Protein AF-A0A2N9H4Q6-F1 (afdb_monomer)

InterPro domains:
  IPR036426 Bulb-type lectin domain superfamily [G3DSA:2.90.10.10] (27-104)
  IPR036426 Bulb-type lectin domain superfamily [SSF51110] (1-88)
  IPR051343 G-type lectin S-receptor-like kinases and EP1-like glycoproteins [PTHR47976] (1-88)

Sequence (188 aa):
MRDSGNFVLYDYHNDSYVIWNSFDFPTDTISSGQNLSIMDRLVSSVSTSDKSSGRFYLDMQTDGNFVAYPVNSSGVSDDSYWSSGTPNSGDSVQLILSHIGIGNKADCNCYPGFEFINANNKFLGCYKNLSDDACRRSKDPSILYSIVPLENMWWTDYPYLVVPMEKEDCGKSCLKDCDERRYHDTRP

Organism: Fagus sylvatica (NCBI:txid28930)

Structure (mmCIF, N/CA/C/O backbone):
data_AF-A0A2N9H4Q6-F1
#
_entry.id   AF-A0A2N9H4Q6-F1
#
loop_
_atom_site.group_PDB
_atom_site.id
_atom_site.type_symbol
_atom_site.label_atom_id
_atom_site.label_alt_id
_atom_site.label_comp_id
_atom_site.label_asym_id
_atom_site.label_entity_id
_atom_site.label_seq_id
_atom_site.pdbx_PDB_ins_code
_atom_site.Cartn_x
_atom_site.Cartn_y
_atom_site.Cartn_z
_atom_site.occupancy
_atom_site.B_iso_or_equiv
_atom_site.auth_seq_id
_atom_site.auth_comp_id
_atom_site.auth_asym_id
_atom_site.auth_atom_i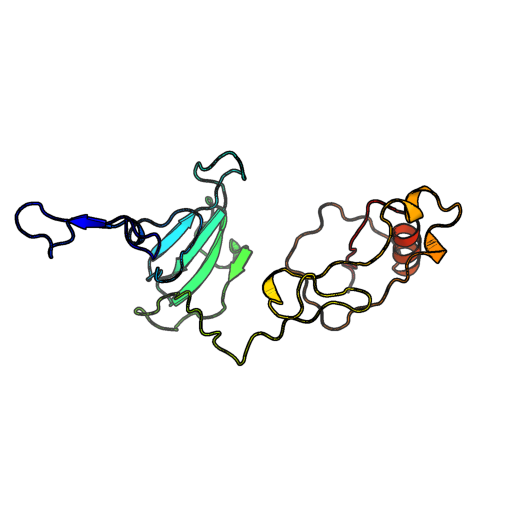d
_atom_site.pdbx_PDB_model_num
ATOM 1 N N . MET A 1 1 ? -5.322 -4.594 23.311 1.00 80.94 1 MET A N 1
ATOM 2 C CA . MET A 1 1 ? -4.976 -4.799 21.886 1.00 80.94 1 MET A CA 1
ATOM 3 C C . MET A 1 1 ? -5.445 -6.190 21.499 1.00 80.94 1 MET A C 1
ATOM 5 O O . MET A 1 1 ? -5.266 -7.087 22.313 1.00 80.94 1 MET A O 1
ATOM 9 N N . ARG A 1 2 ? -6.113 -6.353 20.352 1.00 80.88 2 ARG A N 1
ATOM 10 C CA . ARG A 1 2 ? -6.552 -7.666 19.848 1.00 80.88 2 ARG A CA 1
ATOM 11 C C . ARG A 1 2 ? -5.405 -8.356 19.102 1.00 80.88 2 ARG A C 1
ATOM 13 O O . ARG A 1 2 ? -4.539 -7.672 18.562 1.00 80.88 2 ARG A O 1
ATOM 20 N N . ASP A 1 3 ? -5.460 -9.681 18.994 1.00 80.31 3 ASP A N 1
ATOM 21 C CA . ASP A 1 3 ? -4.455 -10.486 18.276 1.00 80.31 3 ASP A CA 1
ATOM 22 C C . ASP A 1 3 ? -4.361 -10.145 16.778 1.00 80.31 3 ASP A C 1
ATOM 24 O O . ASP A 1 3 ? -3.334 -10.377 16.150 1.00 80.31 3 ASP A O 1
ATOM 28 N N . SER A 1 4 ? -5.402 -9.529 16.207 1.00 77.38 4 SER A N 1
ATOM 29 C CA . SER A 1 4 ? -5.388 -9.006 14.834 1.00 77.38 4 SER A CA 1
ATOM 30 C C . SER A 1 4 ? -4.520 -7.755 14.650 1.00 77.38 4 SER A C 1
ATOM 32 O O . SER A 1 4 ? -4.400 -7.255 13.539 1.00 77.38 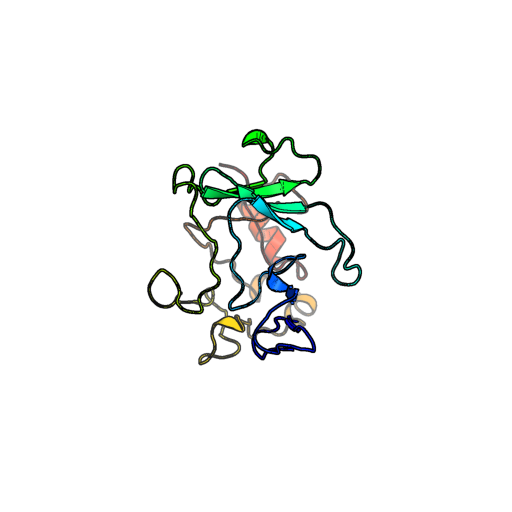4 SER A O 1
ATOM 34 N N . GLY A 1 5 ? -3.968 -7.194 15.728 1.00 82.25 5 GLY A N 1
ATOM 35 C CA . GLY A 1 5 ? -3.280 -5.904 15.711 1.00 82.25 5 GLY A CA 1
ATOM 36 C C . GLY A 1 5 ? -4.210 -4.700 15.885 1.00 82.25 5 GLY A C 1
ATOM 37 O O . GLY A 1 5 ? -3.724 -3.583 16.039 1.00 82.25 5 GLY A O 1
ATOM 38 N N . ASN A 1 6 ? -5.533 -4.905 15.936 1.00 85.81 6 ASN A N 1
ATOM 39 C CA . ASN A 1 6 ? -6.486 -3.821 16.179 1.00 85.81 6 ASN A CA 1
ATOM 40 C C . ASN A 1 6 ? -6.405 -3.339 17.641 1.00 85.81 6 ASN A C 1
ATOM 42 O O . ASN A 1 6 ? -6.622 -4.109 18.591 1.00 85.81 6 ASN A O 1
ATOM 46 N N . PHE A 1 7 ? -6.108 -2.055 17.833 1.00 89.94 7 PHE A N 1
ATOM 47 C CA . PHE A 1 7 ? -6.217 -1.389 19.123 1.00 89.94 7 PHE A CA 1
ATOM 48 C C . PHE A 1 7 ? -7.636 -0.844 19.285 1.00 89.94 7 PHE A C 1
ATOM 50 O O . PHE A 1 7 ? -8.053 0.042 18.550 1.00 89.94 7 PHE A O 1
ATOM 57 N N . VAL A 1 8 ? -8.379 -1.389 20.250 1.00 92.31 8 VAL A N 1
ATOM 58 C CA . VAL A 1 8 ? -9.795 -1.075 20.477 1.00 92.31 8 VAL A CA 1
ATOM 59 C C . VAL A 1 8 ? -9.957 -0.468 21.863 1.00 92.31 8 VAL A C 1
ATOM 61 O O . VAL A 1 8 ? -9.453 -1.028 22.839 1.00 92.31 8 VAL A O 1
ATOM 64 N N . LEU A 1 9 ? -10.672 0.652 21.936 1.00 92.12 9 LEU A N 1
ATOM 65 C CA . LEU A 1 9 ? -11.113 1.284 23.172 1.00 92.12 9 LEU A CA 1
ATOM 66 C C . LEU A 1 9 ? -12.591 0.964 23.387 1.00 92.12 9 LEU A C 1
ATOM 68 O O . LEU A 1 9 ? -13.419 1.221 22.511 1.00 92.12 9 LEU A O 1
ATOM 72 N N . TYR A 1 10 ? -12.908 0.415 24.554 1.00 92.12 10 TYR A N 1
ATOM 73 C CA . TYR A 1 10 ? -14.276 0.103 24.958 1.00 92.12 10 TYR A CA 1
ATOM 74 C C . TYR A 1 10 ? -14.776 1.096 25.997 1.00 92.12 10 TYR A C 1
ATOM 76 O O . TYR A 1 10 ? -13.984 1.727 26.702 1.00 92.12 10 TYR A O 1
ATOM 84 N N . ASP A 1 11 ? -16.093 1.217 26.082 1.00 91.75 11 ASP A N 1
ATOM 85 C CA . ASP A 1 11 ? -16.737 1.965 27.150 1.00 91.75 11 ASP A CA 1
ATOM 86 C C . ASP A 1 11 ? -16.588 1.259 28.495 1.00 91.75 11 ASP A C 1
ATOM 88 O O . ASP A 1 11 ? -16.785 0.054 28.609 1.00 91.75 11 ASP A O 1
ATOM 92 N N . TYR A 1 12 ? -16.258 2.035 29.526 1.00 91.75 12 TYR A N 1
ATOM 93 C CA . TYR A 1 12 ? -16.009 1.518 30.871 1.00 91.75 12 TYR A CA 1
ATOM 94 C C . TYR A 1 12 ? -17.261 0.922 31.537 1.00 91.75 12 TYR A C 1
ATOM 96 O O . TYR A 1 12 ? -17.152 0.051 32.398 1.00 91.75 12 TYR A O 1
ATOM 104 N N . HIS A 1 13 ? -18.455 1.399 31.181 1.00 94.19 13 HIS A N 1
ATOM 105 C CA . HIS A 1 13 ? -19.719 0.892 31.713 1.00 94.19 13 HIS A CA 1
ATOM 106 C C . HIS A 1 13 ? -20.279 -0.266 30.884 1.00 94.19 13 HIS A C 1
ATOM 108 O O . HIS A 1 13 ? -21.150 -0.994 31.366 1.00 94.19 13 HIS A O 1
ATOM 114 N N . ASN A 1 14 ? -19.797 -0.442 29.653 1.00 91.50 14 ASN A N 1
ATOM 115 C CA . ASN A 1 14 ? -20.197 -1.520 28.770 1.00 91.50 14 ASN A CA 1
ATOM 116 C C . ASN A 1 14 ? -19.040 -1.969 27.863 1.00 91.50 14 ASN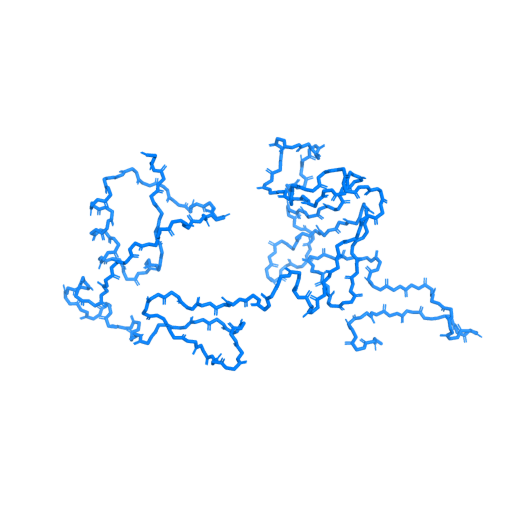 A C 1
ATOM 118 O O . ASN A 1 14 ? -18.889 -1.476 26.746 1.00 91.50 14 ASN A O 1
ATOM 122 N N . ASP A 1 15 ? -18.323 -3.008 28.292 1.00 84.00 15 ASP A N 1
ATOM 123 C CA . ASP A 1 15 ? -17.188 -3.600 27.566 1.00 84.00 15 ASP A CA 1
ATOM 124 C C . ASP A 1 15 ? -17.546 -4.172 26.175 1.00 84.00 15 ASP A C 1
ATOM 126 O O . ASP A 1 15 ? -16.662 -4.549 25.408 1.00 84.00 15 ASP A O 1
ATOM 130 N N . SER A 1 16 ? -18.836 -4.261 25.822 1.00 87.75 16 SER A N 1
ATOM 131 C CA . SER A 1 16 ? -19.272 -4.620 24.463 1.00 87.75 16 SER A CA 1
ATOM 132 C C . SER A 1 16 ? -19.354 -3.422 23.511 1.00 87.75 16 SER A C 1
ATOM 134 O O . SER A 1 16 ? -19.368 -3.608 22.294 1.00 87.75 16 SER A O 1
ATOM 136 N N . TYR A 1 17 ? -19.392 -2.196 24.036 1.00 91.88 17 TYR A N 1
ATOM 137 C CA . TYR A 1 17 ? -19.505 -0.983 23.241 1.00 91.88 17 TYR A CA 1
ATOM 138 C C . TYR A 1 17 ? -18.116 -0.461 22.875 1.00 91.88 17 TYR A C 1
ATOM 140 O O . TYR A 1 17 ? -17.330 -0.063 23.735 1.00 91.88 17 TYR A O 1
ATOM 148 N N . VAL A 1 18 ? -17.813 -0.466 21.578 1.00 90.50 18 VAL A N 1
ATOM 149 C CA . VAL A 1 18 ? -16.560 0.064 21.032 1.00 90.50 18 VAL A CA 1
ATOM 150 C C . VAL A 1 18 ? -16.694 1.573 20.851 1.00 90.50 18 VAL A C 1
ATOM 152 O O . VAL A 1 18 ? -17.526 2.031 20.076 1.00 90.50 18 VAL A O 1
ATOM 155 N N . ILE A 1 19 ? -15.852 2.340 21.543 1.00 94.44 19 ILE A N 1
ATOM 156 C CA . ILE A 1 19 ? -15.777 3.803 21.405 1.00 94.44 19 ILE A CA 1
ATOM 157 C C . ILE A 1 19 ? -14.927 4.180 20.194 1.00 94.44 19 ILE A C 1
ATOM 159 O O . ILE A 1 19 ? -15.235 5.126 19.474 1.00 94.44 19 ILE A O 1
ATOM 163 N N . TRP A 1 20 ? -13.820 3.467 20.004 1.00 93.94 20 TRP A N 1
ATOM 164 C CA . TRP A 1 20 ? -12.840 3.763 18.970 1.00 93.94 20 TRP A CA 1
ATOM 165 C C . TRP A 1 20 ? -12.042 2.507 18.647 1.00 93.94 20 TRP A C 1
ATOM 167 O O . TRP A 1 20 ? -11.770 1.694 19.537 1.00 93.94 20 TRP A O 1
ATOM 177 N N . ASN A 1 21 ? -11.625 2.353 17.394 1.00 92.12 21 ASN A N 1
ATOM 178 C CA . ASN A 1 21 ? -10.685 1.310 17.023 1.0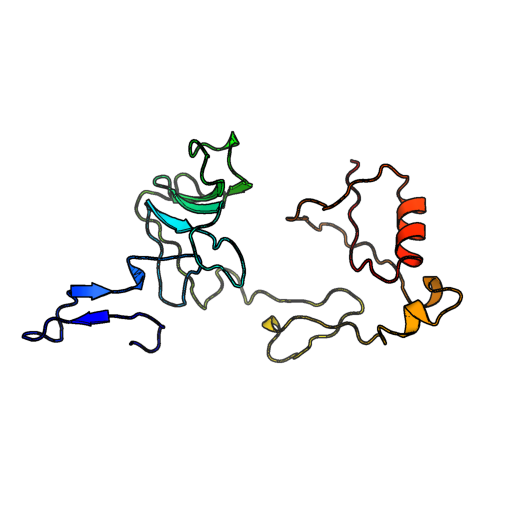0 92.12 21 ASN A CA 1
ATOM 179 C C . ASN A 1 21 ? -9.706 1.779 15.940 1.00 92.12 21 ASN A C 1
ATOM 181 O O . ASN A 1 21 ? -10.031 2.646 15.134 1.00 92.12 21 ASN A O 1
ATOM 185 N N . SER A 1 22 ? -8.499 1.214 15.933 1.00 90.25 22 SER A N 1
ATOM 186 C CA . SER A 1 22 ? -7.420 1.679 15.057 1.00 90.25 22 SER A CA 1
ATOM 187 C C . SER A 1 22 ? -7.611 1.300 13.595 1.00 90.25 22 SER A C 1
ATOM 189 O O . SER A 1 22 ? -6.989 1.909 12.733 1.00 90.25 22 SER A O 1
ATOM 191 N N . PHE A 1 23 ? -8.431 0.290 13.297 1.00 90.44 23 PHE A N 1
ATOM 192 C CA . PHE A 1 23 ? -8.663 -0.132 11.915 1.00 90.44 23 PHE A CA 1
ATOM 193 C C . PHE A 1 23 ? -9.496 0.877 11.117 1.00 90.44 23 PHE A C 1
ATOM 195 O O . PHE A 1 23 ? -9.309 0.941 9.905 1.00 90.44 23 PHE A O 1
ATOM 202 N N . ASP A 1 24 ? -10.298 1.709 11.788 1.00 90.12 24 ASP A N 1
ATOM 203 C CA . ASP A 1 24 ? -11.042 2.818 11.169 1.00 90.12 24 ASP A CA 1
ATOM 204 C C . ASP A 1 24 ? -10.128 3.991 10.752 1.00 90.12 24 ASP A C 1
ATOM 206 O O . ASP A 1 24 ? -10.570 4.922 10.086 1.00 90.12 24 ASP A O 1
ATOM 210 N N . PHE A 1 25 ? -8.852 3.979 11.160 1.00 90.38 25 PHE A N 1
ATOM 211 C CA . PHE A 1 25 ? -7.882 5.046 10.889 1.00 90.38 25 PHE A CA 1
ATOM 212 C C . PHE A 1 25 ? -6.573 4.462 10.339 1.00 90.38 25 PHE A C 1
ATOM 214 O O . PHE A 1 25 ? -5.545 4.482 11.027 1.00 90.38 25 PHE A O 1
ATOM 221 N N . PRO A 1 26 ? -6.592 3.899 9.118 1.00 89.75 26 PRO A N 1
ATOM 222 C CA . PRO A 1 26 ? -5.402 3.316 8.520 1.00 89.75 26 PRO A CA 1
ATOM 223 C C . PRO A 1 26 ? -4.304 4.360 8.257 1.00 89.75 26 PRO A C 1
ATOM 225 O O . PRO A 1 26 ? -4.570 5.544 8.052 1.00 89.75 26 PRO A O 1
ATOM 228 N N . THR A 1 27 ? -3.051 3.899 8.233 1.00 90.75 27 THR A N 1
ATOM 229 C CA . THR A 1 27 ? -1.872 4.722 7.921 1.00 90.75 27 THR A CA 1
ATOM 230 C C . THR A 1 27 ? -1.263 4.312 6.579 1.00 90.75 27 THR A C 1
ATOM 232 O O . THR A 1 27 ? -1.875 4.547 5.545 1.00 90.75 27 THR A O 1
ATOM 235 N N . ASP A 1 28 ? -0.083 3.692 6.567 1.00 88.31 28 ASP A N 1
ATOM 236 C CA . ASP A 1 28 ? 0.642 3.273 5.362 1.00 88.31 28 ASP A CA 1
ATOM 237 C C . ASP A 1 28 ? 0.502 1.771 5.065 1.00 88.31 28 ASP A C 1
ATOM 239 O O . ASP A 1 28 ? 0.992 1.293 4.044 1.00 88.31 28 ASP A O 1
ATOM 243 N N . THR A 1 29 ? -0.163 1.022 5.950 1.00 86.38 29 THR A N 1
ATOM 244 C CA . THR A 1 29 ? -0.214 -0.443 5.923 1.00 86.38 29 THR A CA 1
ATOM 245 C C . THR A 1 29 ? -1.627 -0.944 6.219 1.00 86.38 29 THR A C 1
ATOM 247 O O . THR A 1 29 ? -2.234 -0.521 7.202 1.00 86.38 29 THR A O 1
ATOM 250 N N . ILE A 1 30 ? -2.126 -1.893 5.418 1.00 86.00 30 ILE A N 1
ATOM 251 C CA . ILE A 1 30 ? -3.338 -2.666 5.741 1.00 86.00 30 ILE A CA 1
ATOM 252 C C . ILE A 1 30 ? -2.926 -3.912 6.523 1.00 86.00 30 ILE A C 1
ATOM 254 O O . ILE A 1 30 ? -2.012 -4.633 6.119 1.00 86.00 30 ILE A O 1
ATOM 258 N N . SER A 1 31 ? -3.617 -4.185 7.625 1.00 84.88 31 SER A N 1
ATOM 259 C CA . SER A 1 31 ? -3.396 -5.386 8.439 1.00 84.88 31 SER A CA 1
ATOM 260 C C . SER A 1 31 ? -4.376 -6.518 8.108 1.00 84.88 31 SER A C 1
ATOM 262 O O . SER A 1 31 ? -5.462 -6.298 7.576 1.00 84.88 31 SER A O 1
ATOM 264 N N . SER A 1 32 ? -4.017 -7.757 8.454 1.00 80.19 32 SER A N 1
ATOM 265 C CA . SER A 1 32 ? -4.928 -8.907 8.342 1.00 80.19 32 SER A CA 1
ATOM 266 C C . SER A 1 32 ? -6.183 -8.687 9.202 1.00 80.19 32 SER A C 1
ATOM 268 O O . SER A 1 32 ? -6.088 -8.362 10.387 1.00 80.19 32 SER A O 1
ATOM 270 N N . GLY A 1 33 ? -7.367 -8.826 8.597 1.00 79.88 33 GLY A N 1
ATOM 271 C CA . GLY A 1 33 ? -8.658 -8.526 9.232 1.00 79.88 33 GLY A CA 1
ATOM 272 C C . GLY A 1 33 ? -9.056 -7.044 9.251 1.00 79.88 33 GLY A C 1
ATOM 273 O O . GLY A 1 33 ? -10.107 -6.723 9.804 1.00 79.88 33 GLY A O 1
ATOM 274 N N . GLN A 1 34 ? -8.248 -6.153 8.671 1.00 86.31 34 GLN A N 1
ATOM 275 C CA . GLN A 1 34 ? -8.658 -4.791 8.341 1.00 86.31 34 GLN A CA 1
ATOM 276 C C . GLN A 1 34 ? -9.266 -4.776 6.937 1.00 86.31 34 GLN A C 1
ATOM 278 O O . GLN A 1 34 ? -8.701 -5.350 6.002 1.00 86.31 34 GLN 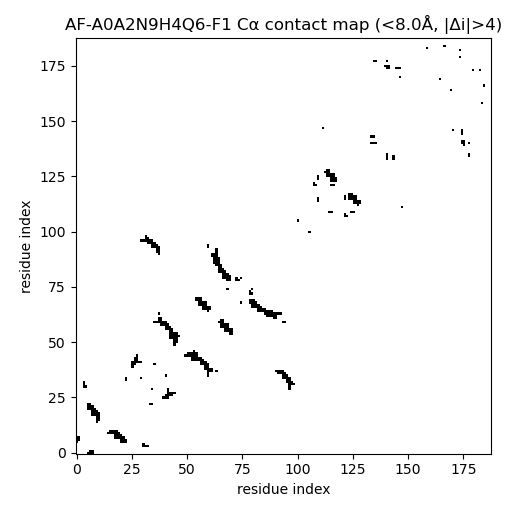A O 1
ATOM 283 N N . ASN A 1 35 ? -10.398 -4.092 6.800 1.00 88.25 35 ASN A N 1
ATOM 284 C CA . ASN A 1 35 ? -11.046 -3.858 5.518 1.00 88.25 35 ASN A CA 1
ATOM 285 C C . ASN A 1 35 ? -10.931 -2.373 5.194 1.00 88.25 35 ASN A C 1
ATOM 287 O O . ASN A 1 35 ? -11.184 -1.555 6.075 1.00 88.25 35 ASN A O 1
ATOM 291 N N . LEU A 1 36 ? -10.591 -2.041 3.950 1.00 89.12 36 LEU A N 1
ATOM 292 C CA . LEU A 1 36 ? -10.745 -0.678 3.450 1.00 89.12 36 LEU A CA 1
ATOM 293 C C . LEU A 1 36 ? -12.049 -0.595 2.672 1.00 89.12 36 LEU A C 1
ATOM 295 O O . LEU A 1 36 ? -12.235 -1.308 1.685 1.00 89.12 36 LEU A O 1
ATOM 299 N N . SER A 1 37 ? -12.957 0.242 3.141 1.00 89.19 37 SER A N 1
ATOM 300 C CA . SER A 1 37 ? -14.192 0.584 2.450 1.00 89.19 37 SER A CA 1
ATOM 301 C C . SER A 1 37 ? -13.960 1.747 1.494 1.00 89.19 37 SER A C 1
ATOM 303 O O . SER A 1 37 ? -12.891 2.349 1.465 1.00 89.19 37 SER A O 1
ATOM 305 N N . ILE A 1 38 ? -14.973 2.068 0.694 1.00 88.56 38 ILE A N 1
ATOM 306 C CA . ILE A 1 38 ? -14.957 3.283 -0.122 1.00 88.56 38 ILE A CA 1
ATOM 307 C C . ILE A 1 38 ? -14.582 4.512 0.722 1.00 88.56 38 ILE A C 1
ATOM 309 O O . ILE A 1 38 ? -14.989 4.632 1.875 1.00 88.56 38 ILE A O 1
ATOM 313 N N . MET A 1 39 ? -13.827 5.430 0.121 1.00 87.44 39 MET A N 1
ATOM 314 C CA . MET A 1 39 ? -13.253 6.637 0.728 1.00 87.44 39 MET A CA 1
ATOM 315 C C . MET A 1 39 ? -12.139 6.399 1.758 1.00 87.44 39 MET A C 1
ATOM 317 O O . MET A 1 39 ? -11.525 7.373 2.203 1.00 87.44 39 MET A O 1
ATOM 321 N N . ASP A 1 40 ? -11.840 5.148 2.121 1.00 90.69 40 ASP A N 1
ATOM 322 C CA . ASP A 1 40 ? -10.669 4.864 2.942 1.00 90.69 40 ASP A CA 1
ATOM 323 C C . ASP A 1 40 ? -9.392 5.056 2.127 1.00 90.69 40 ASP A C 1
ATOM 325 O O . ASP A 1 40 ? -9.280 4.654 0.963 1.00 90.69 40 ASP A O 1
ATOM 329 N N . ARG A 1 41 ? -8.393 5.639 2.792 1.00 92.00 41 ARG A N 1
ATOM 330 C CA . ARG A 1 41 ? -7.122 5.996 2.177 1.00 92.00 41 ARG A CA 1
ATOM 331 C C . ARG A 1 41 ? -5.948 5.545 3.022 1.00 92.00 41 ARG A C 1
ATOM 333 O O . ARG A 1 41 ? -5.887 5.840 4.213 1.00 92.00 41 ARG A O 1
ATOM 340 N N . LEU A 1 42 ? -4.969 4.925 2.373 1.00 93.88 42 LEU A N 1
ATOM 341 C CA . LEU A 1 42 ? -3.642 4.720 2.944 1.00 93.88 42 LEU A CA 1
ATOM 342 C C . LEU A 1 42 ? -2.722 5.833 2.484 1.00 93.88 42 LEU A C 1
ATOM 344 O O . LEU A 1 42 ? -2.679 6.139 1.297 1.00 93.88 42 LEU A O 1
ATOM 348 N N . VAL A 1 43 ? -1.937 6.395 3.389 1.00 94.62 43 VAL A N 1
ATOM 349 C CA . VAL A 1 43 ? -0.935 7.411 3.064 1.00 94.62 43 VAL A CA 1
ATOM 350 C C . VAL A 1 43 ? 0.433 6.823 3.344 1.00 94.62 43 VAL A C 1
ATOM 352 O O . VAL A 1 43 ? 0.682 6.350 4.447 1.00 94.62 43 VAL A O 1
ATOM 355 N N . SER A 1 44 ? 1.319 6.847 2.347 1.00 94.12 44 SER A N 1
ATOM 356 C CA . SER A 1 44 ? 2.677 6.321 2.480 1.00 94.12 44 SER A CA 1
ATOM 357 C C . SER A 1 44 ? 3.413 7.010 3.629 1.00 94.12 44 SER A C 1
ATOM 359 O O . SER A 1 44 ? 3.134 8.165 3.933 1.00 94.12 44 SER A O 1
ATOM 361 N N . SER A 1 45 ? 4.418 6.365 4.215 1.00 94.44 45 SER A N 1
ATOM 362 C CA . SER A 1 45 ? 5.384 7.064 5.069 1.00 94.44 45 SER A CA 1
ATOM 363 C C . SER A 1 45 ? 6.385 7.875 4.228 1.00 94.44 45 SER A C 1
ATOM 365 O O . SER A 1 45 ? 6.545 7.631 3.026 1.00 94.44 45 SER A O 1
ATOM 367 N N . VAL A 1 46 ? 7.051 8.869 4.829 1.00 92.31 46 VAL A N 1
ATOM 368 C CA . VAL A 1 46 ? 8.159 9.602 4.182 1.00 92.31 46 VAL A CA 1
ATOM 369 C C . VAL A 1 46 ? 9.348 8.672 3.935 1.00 92.31 46 VAL A C 1
ATOM 371 O O . VAL A 1 46 ? 9.984 8.747 2.882 1.00 92.31 46 VAL A O 1
ATOM 374 N N . SER A 1 47 ? 9.659 7.796 4.895 1.00 89.69 47 SER A N 1
ATOM 375 C CA . SER A 1 47 ? 10.714 6.787 4.770 1.00 89.69 47 SER A CA 1
ATOM 376 C C . SER A 1 47 ? 10.525 5.623 5.754 1.00 89.69 47 SER A C 1
ATOM 378 O O . SER A 1 47 ? 9.554 5.551 6.507 1.00 89.69 47 SER A O 1
ATOM 380 N N . THR A 1 48 ? 11.471 4.682 5.776 1.00 88.19 48 THR A N 1
ATOM 381 C CA . THR A 1 48 ? 11.452 3.567 6.736 1.00 88.19 48 THR A CA 1
ATOM 382 C C . THR A 1 48 ? 11.639 4.025 8.183 1.00 88.19 48 THR A C 1
ATOM 384 O O . THR A 1 48 ? 11.072 3.404 9.081 1.00 88.19 48 THR A O 1
ATOM 387 N N . SER A 1 49 ? 12.390 5.107 8.412 1.00 91.81 49 SER A N 1
ATOM 388 C CA . SER A 1 49 ? 12.619 5.703 9.734 1.00 91.81 49 SER A CA 1
ATOM 389 C C . SER A 1 49 ? 11.635 6.825 10.068 1.00 91.81 49 SER A C 1
ATOM 391 O O . SER A 1 49 ? 11.324 7.027 11.240 1.00 91.81 49 SER A O 1
ATOM 393 N N . ASP A 1 50 ? 11.134 7.539 9.060 1.00 92.62 50 ASP A N 1
ATOM 394 C CA . ASP A 1 50 ? 10.181 8.636 9.222 1.00 92.62 50 ASP A CA 1
ATOM 395 C C . ASP A 1 50 ? 8.764 8.194 8.840 1.00 92.62 50 ASP A C 1
ATOM 397 O O . ASP A 1 50 ? 8.417 8.091 7.661 1.00 92.62 50 ASP A O 1
ATOM 401 N N . LYS A 1 51 ? 7.950 7.942 9.870 1.00 91.00 51 LYS A N 1
ATOM 402 C CA . LYS A 1 51 ? 6.558 7.486 9.760 1.00 91.00 51 LYS A CA 1
ATOM 403 C C . LYS A 1 51 ? 5.536 8.615 9.637 1.00 91.00 51 LYS A C 1
ATOM 405 O O . LYS A 1 51 ? 4.341 8.357 9.745 1.00 91.00 51 LYS A O 1
ATOM 410 N N . SER A 1 52 ? 5.981 9.849 9.408 1.00 93.62 52 SER A N 1
ATOM 411 C CA . SER A 1 52 ? 5.083 10.933 9.016 1.00 93.62 52 SER A CA 1
ATOM 412 C C . SER A 1 52 ? 4.502 10.710 7.614 1.00 93.62 52 SER A C 1
ATOM 414 O O . SER A 1 52 ? 5.011 9.901 6.831 1.00 93.62 52 SER A O 1
ATOM 416 N N . SER A 1 53 ? 3.416 11.422 7.306 1.00 94.69 53 SER A N 1
ATOM 417 C CA . SER A 1 53 ? 2.717 11.330 6.023 1.00 94.69 53 SER A CA 1
ATOM 418 C C . SER A 1 53 ? 3.624 11.715 4.853 1.00 94.69 53 SER A C 1
ATOM 420 O O . SER A 1 53 ? 4.127 12.834 4.766 1.00 94.69 53 SER A O 1
ATOM 422 N N . GLY A 1 54 ? 3.809 10.766 3.944 1.00 94.19 54 GLY A N 1
ATOM 423 C CA . GLY A 1 54 ? 4.612 10.865 2.738 1.00 94.19 54 GLY A CA 1
ATOM 424 C C . GLY A 1 54 ? 3.856 11.466 1.556 1.00 94.19 54 GLY A C 1
ATOM 425 O O . GLY A 1 54 ? 2.882 12.200 1.704 1.00 94.19 54 GLY A O 1
ATOM 426 N N . ARG A 1 55 ? 4.358 11.186 0.349 1.00 94.62 55 ARG A N 1
ATOM 427 C CA . ARG A 1 55 ? 3.928 11.858 -0.891 1.00 94.62 55 ARG A CA 1
ATOM 428 C C . ARG A 1 55 ? 3.008 11.023 -1.773 1.00 94.62 55 ARG A C 1
ATOM 430 O O . ARG A 1 55 ? 2.611 11.511 -2.829 1.00 94.62 55 ARG A O 1
ATOM 437 N N . PHE A 1 56 ? 2.663 9.813 -1.351 1.00 94.69 56 PHE A N 1
ATOM 438 C CA . PHE A 1 56 ? 1.825 8.901 -2.117 1.00 94.69 56 PHE A CA 1
ATOM 439 C C . PHE A 1 56 ? 0.673 8.399 -1.264 1.00 94.69 56 PHE A C 1
ATOM 441 O O . PHE A 1 56 ? 0.802 8.280 -0.044 1.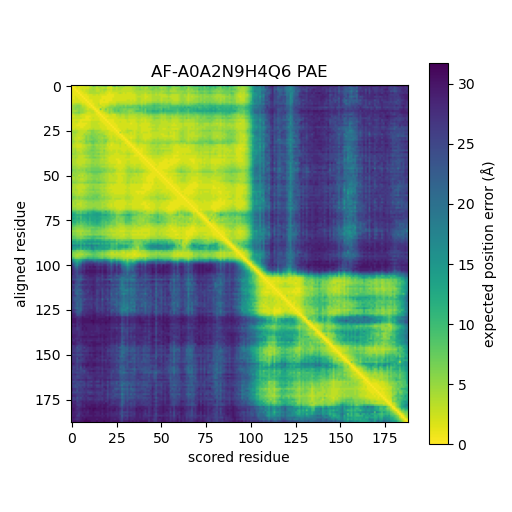00 94.69 56 PHE A O 1
ATOM 448 N N . TYR A 1 57 ? -0.446 8.096 -1.904 1.00 94.62 57 TYR A N 1
ATOM 449 C CA . TYR A 1 57 ? -1.579 7.482 -1.239 1.00 94.62 57 TYR A CA 1
ATOM 450 C C . TYR A 1 57 ? -2.259 6.442 -2.126 1.00 94.62 57 TYR A C 1
ATOM 452 O O . TYR A 1 57 ? -2.198 6.521 -3.353 1.00 94.62 57 TYR A O 1
ATOM 460 N N . LEU A 1 58 ? -2.891 5.469 -1.478 1.00 94.25 58 LEU A N 1
ATOM 461 C CA . LEU A 1 58 ? -3.795 4.503 -2.089 1.00 94.25 58 LEU A CA 1
ATOM 462 C C . LEU A 1 58 ? -5.212 4.827 -1.645 1.00 94.2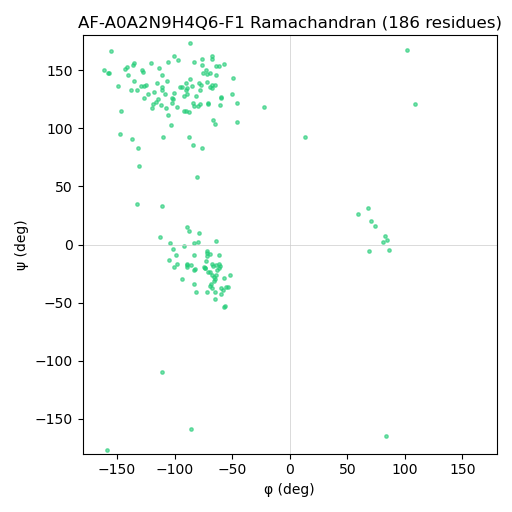5 58 LEU A C 1
ATOM 464 O O . LEU A 1 58 ? -5.447 4.975 -0.449 1.00 94.25 58 LEU A O 1
ATOM 468 N N . ASP A 1 59 ? -6.126 4.928 -2.596 1.00 92.06 59 ASP A N 1
ATOM 469 C CA . ASP A 1 59 ? -7.499 5.362 -2.374 1.00 92.06 59 ASP A CA 1
ATOM 470 C C . ASP A 1 59 ? -8.477 4.302 -2.866 1.00 92.06 59 ASP A C 1
ATOM 472 O O . ASP A 1 59 ? -8.366 3.822 -3.998 1.00 92.06 59 ASP A O 1
ATOM 476 N N . MET A 1 60 ? -9.426 3.936 -2.009 1.00 91.50 60 MET A N 1
ATOM 477 C CA . MET A 1 60 ? -10.572 3.130 -2.403 1.00 91.50 60 MET A CA 1
ATOM 478 C C . MET A 1 60 ? -11.670 4.070 -2.901 1.00 91.50 60 MET A C 1
ATOM 480 O O . MET A 1 60 ? -12.455 4.605 -2.122 1.00 91.50 60 MET A O 1
ATOM 484 N N . GLN A 1 61 ? -11.700 4.312 -4.207 1.00 90.06 61 GLN A N 1
ATOM 485 C CA . GLN A 1 61 ? -12.573 5.308 -4.819 1.00 90.06 61 GLN A CA 1
ATOM 486 C C . GLN A 1 61 ? -14.053 4.914 -4.718 1.00 90.06 61 GLN A C 1
ATOM 488 O O . GLN A 1 61 ? -14.416 3.746 -4.561 1.00 90.06 61 GLN A O 1
ATOM 493 N N . THR A 1 62 ? -14.940 5.904 -4.843 1.00 89.56 62 THR A N 1
ATOM 494 C CA . THR A 1 62 ? -16.396 5.693 -4.764 1.00 89.56 62 THR A CA 1
ATOM 495 C C . THR A 1 62 ? -16.956 4.871 -5.922 1.00 89.56 62 THR A C 1
ATOM 497 O O . THR A 1 62 ? -18.047 4.336 -5.803 1.00 89.56 62 THR A O 1
ATOM 500 N N . ASP A 1 63 ? -16.228 4.753 -7.033 1.00 87.50 63 ASP A N 1
ATOM 501 C CA . ASP A 1 63 ? -16.598 3.906 -8.172 1.00 87.50 63 ASP A CA 1
ATOM 502 C C . ASP A 1 63 ? -16.198 2.425 -7.984 1.00 87.50 63 ASP A C 1
ATOM 504 O O . ASP A 1 63 ? -16.433 1.598 -8.870 1.00 87.50 63 ASP A O 1
ATOM 508 N N . GLY A 1 64 ? -15.600 2.078 -6.838 1.00 86.50 64 GLY A N 1
ATOM 509 C CA . GLY A 1 64 ? -15.117 0.734 -6.523 1.00 86.50 64 GLY A CA 1
ATOM 510 C C . GLY A 1 64 ? -13.728 0.416 -7.086 1.00 86.50 64 GLY A C 1
ATOM 511 O O . GLY A 1 64 ? -13.287 -0.735 -7.011 1.00 86.50 64 GLY A O 1
ATOM 512 N N . ASN A 1 65 ? -13.036 1.401 -7.661 1.00 89.19 65 ASN A N 1
ATOM 513 C CA . ASN A 1 65 ? -11.668 1.259 -8.133 1.00 89.19 65 ASN A CA 1
ATOM 514 C C . ASN A 1 65 ? -10.664 1.538 -7.000 1.00 89.19 65 ASN A C 1
ATOM 516 O O . ASN A 1 65 ? -10.862 2.434 -6.183 1.00 89.19 65 ASN A O 1
ATOM 520 N N . PHE A 1 66 ? -9.565 0.785 -6.950 1.00 91.06 66 PHE A N 1
ATOM 521 C CA . PHE A 1 66 ? -8.487 1.000 -5.984 1.00 91.06 66 PHE A CA 1
ATOM 522 C C . PHE A 1 66 ? -7.276 1.582 -6.709 1.00 91.06 66 PHE A C 1
ATOM 524 O O . PHE A 1 66 ? -6.747 0.955 -7.631 1.00 91.06 66 PHE A O 1
ATOM 531 N N . VAL A 1 67 ? -6.865 2.798 -6.347 1.00 92.56 67 VAL A N 1
ATOM 532 C CA . VAL A 1 67 ? -5.961 3.601 -7.186 1.00 92.56 67 VAL A CA 1
ATOM 533 C C . VAL A 1 67 ? -4.845 4.247 -6.371 1.00 92.56 67 VAL A C 1
ATOM 535 O O . VAL A 1 67 ? -5.053 4.703 -5.249 1.00 92.56 67 VAL A O 1
ATOM 538 N N . ALA A 1 68 ? -3.642 4.276 -6.946 1.00 95.19 68 ALA A N 1
ATOM 539 C CA . ALA A 1 68 ? -2.451 4.892 -6.376 1.00 95.19 68 ALA A CA 1
ATOM 540 C C . ALA A 1 68 ? -2.188 6.269 -6.995 1.00 95.19 68 ALA A C 1
ATOM 542 O O . ALA A 1 68 ? -2.098 6.401 -8.219 1.00 95.19 68 ALA A O 1
ATOM 543 N N . TYR A 1 69 ? -1.973 7.271 -6.145 1.00 94.38 69 TYR A N 1
ATOM 544 C CA . TYR A 1 69 ? -1.796 8.667 -6.539 1.00 94.38 69 TYR A CA 1
ATOM 545 C C . TYR A 1 69 ? -0.647 9.355 -5.789 1.00 94.38 69 TYR A C 1
ATOM 547 O O . TYR A 1 69 ? -0.330 8.985 -4.652 1.00 94.38 69 TYR A O 1
ATOM 555 N N . PRO A 1 70 ? -0.039 10.408 -6.366 1.00 94.06 70 PRO A N 1
ATOM 556 C CA . PRO A 1 70 ? 0.700 11.397 -5.591 1.00 94.06 70 PRO A CA 1
ATOM 557 C C . PRO A 1 70 ? -0.261 12.293 -4.791 1.00 94.06 70 PRO A C 1
ATOM 559 O O . PRO A 1 70 ? -1.354 12.604 -5.247 1.00 94.06 70 PRO A O 1
ATOM 562 N N . VAL A 1 71 ? 0.164 12.804 -3.631 1.00 87.81 71 VAL A N 1
ATOM 563 C CA . VAL A 1 71 ? -0.668 13.654 -2.742 1.00 87.81 71 VAL A CA 1
ATOM 564 C C . VAL A 1 71 ? -1.217 14.922 -3.417 1.00 87.81 71 VAL A C 1
ATOM 566 O O . VAL A 1 71 ? -2.298 15.373 -3.058 1.00 87.81 71 VAL A O 1
ATOM 569 N N . ASN A 1 72 ? -0.519 15.470 -4.416 1.00 83.75 72 ASN A N 1
ATOM 570 C CA . ASN A 1 72 ? -0.968 16.651 -5.170 1.00 83.75 72 ASN A CA 1
ATOM 571 C C . ASN A 1 72 ? -1.833 16.307 -6.398 1.00 83.75 72 ASN A C 1
ATOM 573 O O . ASN A 1 72 ? -1.997 17.145 -7.281 1.00 83.75 72 ASN A O 1
ATOM 577 N N . SER A 1 73 ? -2.334 15.076 -6.483 1.00 86.06 73 SER A N 1
ATOM 578 C CA . SER A 1 73 ? -3.219 14.638 -7.557 1.00 86.06 73 SER A CA 1
ATOM 579 C C . SER A 1 73 ? -4.591 15.302 -7.463 1.00 86.06 73 SER A C 1
ATOM 581 O O . SER A 1 73 ? -5.118 15.547 -6.378 1.00 86.06 73 SER A O 1
ATOM 583 N N . SER A 1 74 ? -5.199 15.526 -8.624 1.00 84.69 74 SER A N 1
ATOM 584 C CA . SER A 1 74 ? -6.611 15.887 -8.748 1.00 84.69 74 SER A CA 1
ATOM 585 C C . SER A 1 74 ? -7.564 14.684 -8.634 1.00 84.69 74 SER A C 1
ATOM 587 O O . SER A 1 74 ? -8.777 14.853 -8.737 1.00 84.69 74 SER A O 1
ATOM 589 N N . GLY A 1 75 ? -7.037 13.477 -8.388 1.00 78.38 75 GLY A N 1
ATOM 590 C CA . GLY A 1 75 ? -7.807 12.242 -8.214 1.00 78.38 75 GLY A CA 1
ATOM 591 C C . GLY A 1 75 ? -8.387 11.679 -9.514 1.00 78.38 75 GLY A C 1
ATOM 592 O O . GLY A 1 75 ? -9.295 10.855 -9.471 1.00 78.38 75 GLY A O 1
ATOM 593 N N . VAL A 1 76 ? -7.889 12.130 -10.669 1.00 83.62 76 VAL A N 1
ATOM 594 C CA . VAL A 1 76 ? -8.315 11.678 -12.005 1.00 83.62 76 VAL A CA 1
ATOM 595 C C . VAL A 1 76 ? -7.334 10.664 -12.586 1.00 83.62 76 VAL A C 1
ATOM 597 O O . VAL A 1 76 ? -6.196 10.570 -12.137 1.00 83.62 76 VAL A O 1
ATOM 600 N N . SER A 1 77 ? -7.747 9.904 -13.600 1.00 82.38 77 SER A N 1
ATOM 601 C CA . SER A 1 77 ? -6.931 8.836 -14.201 1.00 82.38 77 SER A CA 1
ATOM 602 C C . SER A 1 77 ? -5.539 9.285 -14.656 1.00 82.38 77 SER A C 1
ATOM 604 O O . SER A 1 77 ? -4.583 8.533 -14.489 1.00 82.38 77 SER A O 1
ATOM 606 N N . ASP A 1 78 ? -5.413 10.504 -15.183 1.00 87.31 78 ASP A N 1
ATOM 607 C CA . ASP A 1 78 ? -4.162 11.021 -15.758 1.00 87.31 78 ASP A CA 1
ATOM 608 C C . ASP A 1 78 ? -3.059 11.229 -14.708 1.00 87.31 78 ASP A C 1
ATOM 610 O O . ASP A 1 78 ? -1.875 11.143 -15.026 1.00 87.31 78 ASP A O 1
ATOM 614 N N . ASP A 1 79 ? -3.448 11.449 -13.450 1.00 88.00 79 ASP A N 1
ATOM 615 C CA . ASP A 1 79 ? -2.523 11.631 -12.330 1.00 88.00 79 ASP A CA 1
ATOM 616 C C . ASP A 1 79 ? -2.205 10.307 -11.608 1.00 88.00 79 ASP A C 1
ATOM 618 O O . ASP A 1 79 ? -1.467 10.303 -10.617 1.00 88.00 79 ASP A O 1
ATOM 622 N N . SER A 1 80 ? -2.800 9.187 -12.037 1.00 91.50 80 SER A N 1
ATOM 623 C CA . SER A 1 80 ? -2.637 7.895 -11.365 1.00 91.50 80 SER A CA 1
ATOM 624 C C . SER A 1 80 ? -1.307 7.233 -11.717 1.00 91.50 80 SER A C 1
ATOM 626 O O . SER A 1 80 ? -0.879 7.215 -12.870 1.00 91.50 80 SER A O 1
ATOM 628 N N . TYR A 1 81 ? -0.658 6.640 -10.715 1.00 91.88 81 TYR A N 1
ATOM 629 C CA . TYR A 1 81 ? 0.488 5.758 -10.948 1.00 91.88 81 TYR A CA 1
ATOM 630 C C . TYR A 1 81 ? 0.044 4.341 -11.300 1.00 91.88 81 TYR A C 1
ATOM 632 O O . TYR A 1 81 ? 0.715 3.646 -12.061 1.00 91.88 81 TYR A O 1
ATOM 640 N N . TRP A 1 82 ? -1.064 3.893 -10.709 1.00 93.19 82 TRP A N 1
ATOM 641 C CA . TRP A 1 82 ? -1.580 2.540 -10.867 1.00 93.19 82 TRP A CA 1
ATOM 642 C C . TRP A 1 82 ? -3.054 2.472 -10.464 1.00 93.19 82 TRP A C 1
ATOM 644 O O . TRP A 1 82 ? -3.477 3.201 -9.571 1.00 93.19 82 TRP A O 1
ATOM 654 N N . SER A 1 83 ? -3.815 1.562 -11.072 1.00 90.00 83 SER A N 1
ATOM 655 C CA . SER A 1 83 ? -5.219 1.290 -10.755 1.00 90.00 83 SER A CA 1
ATOM 656 C C . SER A 1 83 ? -5.508 -0.212 -10.822 1.00 90.00 83 SER A C 1
ATOM 658 O O . SER A 1 83 ? -4.960 -0.908 -11.679 1.00 90.00 83 SER A O 1
ATOM 660 N N . SER A 1 84 ? -6.410 -0.703 -9.962 1.00 87.81 84 SER A N 1
ATOM 661 C CA . SER A 1 84 ? -6.904 -2.086 -9.998 1.00 87.81 84 SER A CA 1
ATOM 662 C C . SER A 1 84 ? -7.747 -2.406 -11.233 1.00 87.81 84 SER A C 1
ATOM 664 O O . SER A 1 84 ? -7.951 -3.582 -11.533 1.00 87.81 84 SER A O 1
ATOM 666 N N . GLY A 1 85 ? -8.242 -1.392 -11.952 1.00 87.44 85 GLY A N 1
ATOM 667 C CA . GLY A 1 85 ? -9.073 -1.585 -13.138 1.00 87.44 85 GLY A CA 1
ATOM 668 C C . GLY A 1 85 ? -10.446 -2.173 -12.812 1.00 87.44 85 GLY A C 1
ATOM 669 O O . GLY A 1 85 ? -11.012 -2.897 -13.629 1.00 87.44 85 GLY A O 1
ATOM 670 N N . THR A 1 86 ? -10.990 -1.859 -11.633 1.00 86.12 86 THR A N 1
ATOM 671 C CA . THR A 1 86 ? -12.304 -2.334 -11.169 1.00 86.12 86 THR A CA 1
ATOM 672 C C . THR A 1 86 ? -13.386 -1.241 -11.084 1.00 86.12 86 THR A C 1
ATOM 674 O O . THR A 1 86 ? -14.253 -1.344 -10.209 1.00 86.12 86 THR A O 1
ATOM 677 N N . PRO A 1 87 ? -13.402 -0.202 -11.951 1.00 78.50 87 PRO A N 1
ATOM 678 C CA . PRO A 1 87 ? -14.435 0.823 -11.875 1.00 78.50 87 PRO A CA 1
ATOM 679 C C . PRO A 1 87 ? -15.813 0.207 -12.157 1.00 78.50 87 PRO A C 1
ATOM 681 O O . PRO A 1 87 ? -15.949 -0.693 -12.990 1.00 78.50 87 PRO A O 1
ATOM 684 N N . ASN A 1 88 ? -16.847 0.726 -11.497 1.00 80.31 88 ASN A N 1
ATOM 685 C CA . ASN A 1 88 ? -18.232 0.236 -11.525 1.00 80.31 88 ASN A CA 1
ATOM 686 C C . ASN A 1 88 ? -18.464 -1.099 -10.803 1.00 80.31 88 ASN A C 1
ATOM 688 O O . ASN A 1 88 ? -19.480 -1.757 -11.030 1.00 80.31 88 ASN A O 1
ATOM 692 N N . SER A 1 89 ? -17.563 -1.491 -9.901 1.00 76.56 89 SER A N 1
ATOM 693 C CA . SER A 1 89 ? -17.803 -2.638 -9.013 1.00 76.56 89 SER A CA 1
ATOM 694 C C . SER A 1 89 ? -18.893 -2.352 -7.960 1.00 76.56 89 SER A C 1
ATOM 696 O O . SER A 1 89 ? -19.361 -3.272 -7.290 1.00 76.56 89 SER A O 1
ATOM 698 N N . GLY A 1 90 ? -19.343 -1.094 -7.871 1.00 67.81 90 GLY A N 1
ATOM 699 C CA . GLY A 1 90 ? -20.459 -0.626 -7.051 1.00 67.81 90 GLY A CA 1
ATOM 700 C C . GLY A 1 90 ? -20.015 0.070 -5.764 1.00 67.81 90 GLY A C 1
ATOM 701 O O . GLY A 1 90 ? -18.870 -0.039 -5.337 1.00 67.81 90 GLY A O 1
ATOM 702 N N . ASP A 1 91 ? -20.956 0.747 -5.107 1.00 69.38 91 ASP A N 1
ATOM 703 C CA . ASP A 1 91 ? -20.689 1.627 -3.954 1.00 69.38 91 ASP A CA 1
ATOM 704 C C . ASP A 1 91 ? -20.484 0.859 -2.628 1.00 69.38 91 ASP A C 1
ATOM 706 O O . ASP A 1 91 ? -20.512 1.428 -1.540 1.00 69.38 91 ASP A O 1
ATOM 710 N N . SER A 1 92 ? -20.355 -0.468 -2.676 1.00 74.31 92 SER A N 1
ATOM 711 C CA . SER A 1 92 ? -20.240 -1.341 -1.493 1.00 74.31 92 SER A CA 1
ATOM 712 C C . SER A 1 92 ? -19.099 -2.345 -1.633 1.00 74.31 92 SER A C 1
ATOM 714 O O . SER A 1 92 ? -19.200 -3.491 -1.194 1.00 74.31 92 SER A O 1
ATOM 716 N N . VAL A 1 93 ? -18.012 -1.924 -2.277 1.00 81.62 93 VAL A N 1
ATOM 717 C CA . VAL A 1 93 ? -16.799 -2.730 -2.419 1.00 81.62 93 VAL A CA 1
ATOM 718 C C . VAL A 1 93 ? -15.870 -2.441 -1.248 1.00 81.62 93 VAL A C 1
ATOM 720 O O . VAL A 1 93 ? -15.705 -1.295 -0.830 1.00 81.62 93 VAL A O 1
ATOM 723 N N . GLN A 1 94 ? -15.256 -3.498 -0.727 1.00 83.62 94 GLN A N 1
ATOM 724 C CA . GLN A 1 94 ? -14.213 -3.404 0.282 1.00 83.62 94 GLN A CA 1
ATOM 725 C C . GLN A 1 94 ? -12.968 -4.135 -0.203 1.00 83.62 94 GLN A C 1
ATOM 727 O O . GLN A 1 94 ? -13.058 -5.250 -0.723 1.00 83.62 94 GLN A O 1
ATOM 732 N N . LEU A 1 95 ? -11.802 -3.536 0.014 1.00 82.75 95 LEU A N 1
ATOM 733 C CA . LEU A 1 95 ? -10.537 -4.241 -0.089 1.00 82.75 95 LEU A CA 1
ATOM 734 C C . LEU A 1 95 ? -10.321 -5.031 1.201 1.00 82.75 95 LEU A C 1
ATOM 736 O O . LEU A 1 95 ? -10.236 -4.460 2.289 1.00 82.75 95 LEU A O 1
ATOM 740 N N . ILE A 1 96 ? -10.223 -6.351 1.068 1.00 80.31 96 ILE A N 1
ATOM 741 C CA . ILE A 1 96 ? -10.046 -7.271 2.189 1.00 80.31 96 ILE A CA 1
ATOM 742 C C . ILE A 1 96 ? -8.723 -8.005 2.006 1.00 80.31 96 ILE A C 1
ATOM 744 O O . ILE A 1 96 ? -8.537 -8.739 1.031 1.00 80.31 96 ILE A O 1
ATOM 748 N N . LEU A 1 97 ? -7.823 -7.873 2.981 1.00 71.00 97 LEU A N 1
ATOM 749 C CA . LEU A 1 97 ? -6.669 -8.760 3.094 1.00 71.00 97 LEU A CA 1
ATOM 750 C C . LEU A 1 97 ? -7.128 -10.103 3.652 1.00 71.00 97 LEU A C 1
ATOM 752 O O . LEU A 1 97 ? -7.060 -10.370 4.852 1.00 71.00 97 LEU A O 1
ATOM 756 N N . SER A 1 98 ? -7.627 -10.961 2.771 1.00 59.94 98 SER A N 1
ATOM 757 C CA . SER A 1 98 ? -7.876 -12.344 3.143 1.00 59.94 98 SER A CA 1
ATOM 758 C C . SER A 1 98 ? -6.586 -13.152 2.985 1.00 59.94 98 SER A C 1
ATOM 760 O O . SER A 1 98 ? -5.888 -13.070 1.977 1.00 59.94 98 SER A O 1
ATOM 762 N N . HIS A 1 99 ? -6.291 -14.009 3.963 1.00 51.03 99 HIS A N 1
ATOM 763 C CA . HIS A 1 99 ? -5.296 -15.081 3.811 1.00 51.03 99 HIS A CA 1
ATOM 764 C C . HIS A 1 99 ? -5.706 -16.128 2.752 1.00 51.03 99 HIS A C 1
ATOM 766 O O . HIS A 1 99 ? -5.012 -17.125 2.557 1.00 51.03 99 HIS A O 1
ATOM 772 N N . ILE A 1 100 ? -6.835 -15.917 2.072 1.00 44.28 100 ILE A N 1
ATOM 773 C CA . ILE A 1 100 ? -7.376 -16.780 1.037 1.00 44.28 100 ILE A CA 1
ATOM 774 C C . ILE A 1 100 ? -7.215 -16.024 -0.276 1.00 44.28 100 ILE A C 1
ATOM 776 O O . ILE A 1 100 ? -8.063 -15.228 -0.659 1.00 44.28 100 ILE A O 1
ATOM 780 N N . GLY A 1 101 ? -6.095 -16.270 -0.955 1.00 39.84 101 GLY A N 1
ATOM 781 C CA . GLY A 1 101 ? -5.883 -15.772 -2.307 1.00 39.84 101 GLY A CA 1
ATOM 782 C C . GLY A 1 101 ? -7.125 -16.016 -3.164 1.00 39.84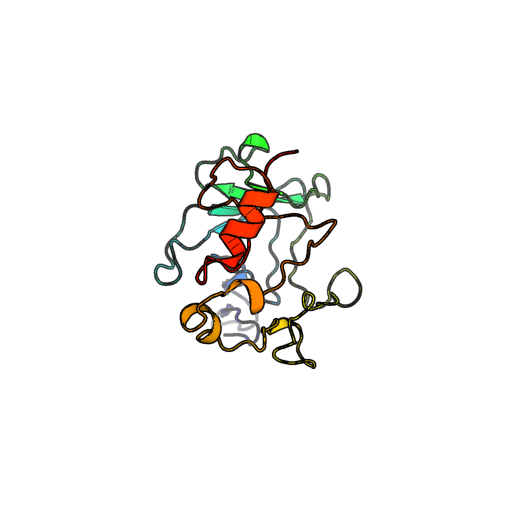 101 GLY A C 1
ATOM 783 O O . GLY A 1 101 ? -7.581 -17.153 -3.311 1.00 39.84 101 GLY A O 1
ATOM 784 N N . ILE A 1 102 ? -7.687 -14.939 -3.710 1.00 40.12 102 ILE A N 1
ATOM 785 C CA . ILE A 1 102 ? -8.593 -15.044 -4.845 1.00 40.12 102 ILE A CA 1
ATOM 786 C C . ILE A 1 102 ? -7.727 -15.581 -5.985 1.00 40.12 102 ILE A C 1
ATOM 788 O O . ILE A 1 102 ? -6.880 -14.877 -6.527 1.00 40.12 102 ILE A O 1
ATOM 792 N N . GLY A 1 103 ? -7.891 -16.870 -6.267 1.00 39.34 103 GLY A N 1
ATOM 793 C CA . GLY A 1 103 ? -7.052 -17.626 -7.187 1.00 39.34 103 GLY A CA 1
ATOM 794 C C . GLY A 1 103 ? -6.162 -18.606 -6.434 1.00 39.34 103 GLY A C 1
ATOM 795 O O . GLY A 1 103 ? -5.393 -18.220 -5.558 1.00 39.34 103 GLY A O 1
ATOM 796 N N . ASN A 1 104 ? -6.317 -19.889 -6.772 1.00 40.91 104 ASN A N 1
ATOM 797 C CA . ASN A 1 104 ? -5.502 -21.028 -6.343 1.00 40.91 104 ASN A CA 1
ATOM 798 C C . ASN A 1 104 ? -4.108 -20.593 -5.890 1.00 40.91 104 ASN A C 1
ATOM 800 O O . ASN A 1 104 ? -3.398 -20.031 -6.718 1.00 40.91 104 ASN A O 1
ATOM 804 N N . LYS A 1 105 ? -3.759 -20.843 -4.613 1.00 47.88 105 LYS A N 1
ATOM 805 C CA . LYS A 1 105 ? -2.402 -20.788 -4.034 1.00 47.88 105 LYS A CA 1
ATOM 806 C C . LYS A 1 105 ? -1.424 -20.083 -4.974 1.00 47.88 105 LYS A C 1
ATOM 808 O O . LYS A 1 105 ? -0.887 -20.763 -5.844 1.00 47.88 105 LYS A O 1
ATOM 813 N N . ALA A 1 106 ? -1.239 -18.766 -4.827 1.00 53.25 106 ALA A N 1
ATOM 814 C CA . ALA A 1 106 ? -0.259 -18.024 -5.616 1.00 53.25 106 ALA A CA 1
ATOM 815 C C . ALA A 1 106 ? 1.052 -18.821 -5.616 1.00 53.25 106 ALA A C 1
ATOM 817 O O . ALA A 1 106 ? 1.706 -18.965 -4.579 1.00 53.25 106 ALA A O 1
ATOM 818 N N . ASP A 1 107 ? 1.349 -19.467 -6.743 1.00 64.19 107 ASP A N 1
ATOM 819 C CA . ASP A 1 107 ? 2.445 -20.414 -6.804 1.00 64.19 107 ASP A CA 1
ATOM 820 C C . ASP A 1 107 ? 3.700 -19.604 -7.061 1.00 64.19 107 ASP A C 1
ATOM 822 O O . ASP A 1 107 ? 4.104 -19.354 -8.194 1.00 64.19 107 ASP A O 1
ATOM 826 N N . CYS A 1 108 ? 4.277 -19.103 -5.973 1.00 71.94 108 CYS A N 1
ATOM 827 C CA . CYS A 1 108 ? 5.558 -18.433 -6.030 1.00 71.94 108 CYS A CA 1
ATOM 828 C C . CYS A 1 108 ? 6.575 -19.437 -6.581 1.00 71.94 108 CYS A C 1
ATOM 830 O O . CYS A 1 108 ? 6.709 -20.547 -6.056 1.00 71.94 108 CYS A O 1
ATOM 832 N N . ASN A 1 109 ? 7.276 -19.047 -7.638 1.00 82.19 109 ASN A N 1
ATOM 833 C CA . ASN A 1 109 ? 8.339 -19.820 -8.258 1.00 82.19 109 ASN A CA 1
ATOM 834 C C . ASN A 1 109 ? 9.585 -18.939 -8.333 1.00 82.19 109 ASN A C 1
ATOM 836 O O . ASN A 1 109 ? 9.495 -17.749 -8.637 1.00 82.19 109 ASN A O 1
ATOM 840 N N . CYS A 1 110 ? 10.741 -19.508 -7.999 1.00 83.56 110 CYS A N 1
ATOM 841 C CA . CYS A 1 110 ? 12.006 -18.804 -8.149 1.00 83.56 110 CYS A CA 1
ATOM 842 C C . CYS A 1 110 ? 12.363 -18.682 -9.629 1.00 83.56 110 CYS A C 1
ATOM 844 O O . CYS A 1 110 ? 12.086 -19.585 -10.421 1.00 83.56 110 CYS A O 1
ATOM 846 N N . TYR A 1 111 ? 13.022 -17.583 -9.992 1.00 80.06 111 TYR A N 1
ATOM 847 C CA . TYR A 1 111 ? 13.615 -17.459 -11.318 1.00 80.06 111 TYR A CA 1
ATOM 848 C C . TYR A 1 111 ? 14.677 -18.547 -11.546 1.00 80.06 111 TYR A C 1
ATOM 850 O O . TYR A 1 111 ? 15.291 -19.016 -10.581 1.00 80.06 111 TYR A O 1
ATOM 858 N N . PRO A 1 112 ? 14.939 -18.936 -12.806 1.00 81.31 112 PRO A N 1
ATOM 859 C CA . PRO A 1 112 ? 15.989 -19.897 -13.122 1.00 81.31 112 PRO A CA 1
ATOM 860 C C . PRO A 1 112 ? 17.330 -19.523 -12.471 1.00 81.31 112 PRO A C 1
ATOM 862 O O . PRO A 1 112 ? 17.794 -18.388 -12.576 1.00 81.31 112 PRO A O 1
ATOM 865 N N . GLY A 1 113 ? 17.947 -20.484 -11.778 1.00 77.31 113 GLY A N 1
ATOM 866 C CA . GLY A 1 113 ? 19.207 -20.284 -11.052 1.00 77.31 113 GLY A CA 1
ATOM 867 C C . GLY A 1 113 ? 19.070 -19.705 -9.638 1.00 77.31 113 GLY A C 1
ATOM 868 O O . GLY A 1 113 ? 20.092 -19.467 -8.998 1.00 77.31 113 GLY A O 1
ATOM 869 N N . PHE A 1 114 ? 17.848 -19.493 -9.142 1.00 82.69 114 PHE A N 1
ATOM 870 C CA . PHE A 1 114 ? 17.568 -19.120 -7.755 1.00 82.69 114 PHE A CA 1
ATOM 871 C C . PHE A 1 114 ? 16.874 -20.268 -7.017 1.00 82.69 114 PHE A C 1
ATOM 873 O O . PHE A 1 114 ? 16.054 -20.991 -7.582 1.00 82.69 114 PHE A O 1
ATOM 880 N N . GLU A 1 115 ? 17.174 -20.398 -5.732 1.00 85.62 115 GLU A N 1
ATOM 881 C CA . GLU A 1 115 ? 16.603 -21.397 -4.834 1.00 85.62 115 GLU A CA 1
ATOM 882 C C . GLU A 1 115 ? 15.737 -20.724 -3.771 1.00 85.62 115 GLU A C 1
ATOM 884 O O . GLU A 1 115 ? 15.978 -19.579 -3.392 1.00 85.62 115 GLU A O 1
ATOM 889 N N . PHE A 1 116 ? 14.727 -21.426 -3.258 1.00 87.94 116 PHE A N 1
ATOM 890 C CA . PHE A 1 116 ? 13.927 -20.897 -2.155 1.00 87.94 116 PHE A CA 1
ATOM 891 C C . PHE A 1 116 ? 14.757 -20.803 -0.883 1.00 87.94 116 PHE A C 1
ATOM 893 O O . PHE A 1 116 ? 15.417 -21.766 -0.504 1.00 87.94 116 PHE A O 1
ATOM 900 N N . ILE A 1 117 ? 14.615 -19.690 -0.158 1.00 85.31 117 ILE A N 1
ATOM 901 C CA . ILE A 1 117 ? 15.142 -19.586 1.211 1.00 85.31 117 ILE A CA 1
ATOM 902 C C . ILE A 1 117 ? 14.500 -20.663 2.095 1.00 85.31 117 ILE A C 1
ATOM 904 O O . ILE A 1 117 ? 15.151 -21.265 2.946 1.00 85.31 117 ILE A O 1
ATOM 908 N N . ASN A 1 118 ? 13.211 -20.932 1.873 1.00 83.25 118 ASN A N 1
ATOM 909 C CA . ASN A 1 118 ? 12.488 -22.008 2.528 1.00 83.25 118 ASN A CA 1
ATOM 910 C C . ASN A 1 118 ? 11.427 -22.594 1.588 1.00 83.25 118 ASN A C 1
ATOM 912 O O . ASN A 1 118 ? 10.451 -21.929 1.251 1.00 83.25 118 ASN A O 1
ATOM 916 N N . ALA A 1 119 ? 11.582 -23.862 1.203 1.00 84.62 119 ALA A N 1
ATOM 917 C CA . ALA A 1 119 ? 10.636 -24.538 0.313 1.00 84.62 119 ALA A CA 1
ATOM 918 C C . ALA A 1 119 ? 9.225 -24.698 0.921 1.00 84.62 119 ALA A C 1
ATOM 920 O O . ALA A 1 119 ? 8.240 -24.743 0.185 1.00 84.62 119 ALA A O 1
ATOM 921 N N . ASN A 1 120 ? 9.118 -24.743 2.254 1.00 80.12 120 ASN A N 1
ATOM 922 C CA . ASN A 1 120 ? 7.841 -24.848 2.966 1.00 80.12 120 ASN A CA 1
ATOM 923 C C . ASN A 1 120 ? 7.146 -23.487 3.125 1.00 80.12 120 ASN A C 1
ATOM 925 O O . ASN A 1 120 ? 5.934 -23.444 3.319 1.00 80.12 120 ASN A O 1
ATOM 929 N N . ASN A 1 121 ? 7.892 -22.380 3.029 1.00 77.62 121 ASN A N 1
ATOM 930 C CA . ASN A 1 121 ? 7.355 -21.023 3.069 1.00 77.62 121 ASN A CA 1
ATOM 931 C C . ASN A 1 121 ? 7.925 -20.182 1.919 1.00 77.62 121 ASN A C 1
ATOM 933 O O . ASN A 1 121 ? 8.869 -19.407 2.091 1.00 77.62 121 ASN A O 1
ATOM 937 N N . LYS A 1 122 ? 7.301 -20.325 0.747 1.00 79.06 122 LYS A N 1
ATOM 938 C CA . LYS A 1 122 ? 7.710 -19.653 -0.492 1.00 79.06 122 LYS A CA 1
ATOM 939 C C . LYS A 1 122 ? 7.652 -18.115 -0.419 1.00 79.06 122 LYS A C 1
ATOM 941 O O . LYS A 1 122 ? 8.294 -17.456 -1.231 1.00 79.06 122 LYS A O 1
ATOM 946 N N . PHE A 1 123 ? 6.946 -17.536 0.560 1.00 75.31 123 PHE A N 1
ATOM 947 C CA . PHE A 1 123 ? 6.872 -16.082 0.769 1.00 75.31 123 PHE A CA 1
ATOM 948 C C . PHE A 1 123 ? 8.156 -15.477 1.343 1.00 75.31 123 PHE A C 1
ATOM 950 O O . PHE A 1 123 ? 8.331 -14.265 1.289 1.00 75.31 123 PHE A O 1
ATOM 957 N N . LEU A 1 124 ? 9.076 -16.302 1.856 1.00 78.88 124 LEU A N 1
ATOM 958 C CA . LEU A 1 124 ? 10.401 -15.831 2.271 1.00 78.88 124 LEU A CA 1
ATOM 959 C C . LEU A 1 124 ? 11.299 -15.474 1.077 1.00 78.88 124 LEU A C 1
ATOM 961 O O . LEU A 1 124 ? 12.369 -14.908 1.272 1.00 78.88 124 LEU A O 1
ATOM 965 N N . GLY A 1 125 ? 10.864 -15.764 -0.151 1.00 79.31 125 GLY A N 1
ATOM 966 C CA . GLY A 1 125 ? 11.581 -15.415 -1.368 1.00 79.31 125 GLY A CA 1
ATOM 967 C C . GLY A 1 125 ? 12.666 -16.423 -1.744 1.00 79.31 125 GLY A C 1
ATOM 968 O O . GLY A 1 125 ? 12.702 -17.563 -1.267 1.00 79.31 125 GLY A O 1
ATOM 969 N N . CYS A 1 126 ? 13.540 -15.992 -2.650 1.00 87.25 126 CYS A N 1
ATOM 970 C CA . CYS A 1 126 ? 14.564 -16.827 -3.260 1.00 87.25 126 CYS A CA 1
ATOM 971 C C . CYS A 1 126 ? 15.942 -16.184 -3.125 1.00 87.25 126 CYS A C 1
ATOM 973 O O . CYS A 1 126 ? 16.073 -14.961 -3.172 1.00 87.25 126 CYS A O 1
ATOM 975 N N . TYR A 1 127 ? 16.972 -17.011 -3.012 1.00 84.06 127 TYR A N 1
ATOM 976 C CA . TYR A 1 127 ? 18.367 -16.604 -2.977 1.00 84.06 127 TYR A CA 1
ATOM 977 C C . TYR A 1 127 ? 19.127 -17.257 -4.130 1.00 84.06 127 TYR A C 1
ATOM 979 O O . TYR A 1 127 ? 18.725 -18.290 -4.665 1.00 84.06 127 TYR A O 1
ATOM 987 N N . LYS A 1 128 ? 20.231 -16.639 -4.539 1.00 80.25 128 LYS A N 1
ATOM 988 C CA . LYS A 1 128 ? 21.161 -17.232 -5.497 1.00 80.25 128 LYS A CA 1
ATOM 989 C C . LYS A 1 128 ? 22.339 -17.779 -4.711 1.00 80.25 128 LYS A C 1
ATOM 991 O O . LYS A 1 128 ? 22.958 -17.033 -3.958 1.00 80.25 128 LYS A O 1
ATOM 996 N N . ASN A 1 129 ? 22.658 -19.056 -4.885 1.00 69.31 129 ASN A N 1
ATOM 997 C CA . ASN A 1 129 ? 23.791 -19.688 -4.212 1.00 69.31 129 ASN A CA 1
ATOM 998 C C . ASN A 1 129 ? 25.112 -19.359 -4.937 1.00 69.31 129 ASN A C 1
ATOM 1000 O O . ASN A 1 129 ? 25.807 -20.234 -5.447 1.00 69.31 129 ASN A O 1
ATOM 1004 N N . LEU A 1 130 ? 25.415 -18.066 -5.067 1.00 67.69 130 LEU A N 1
ATOM 1005 C CA . LEU A 1 130 ? 26.683 -17.567 -5.586 1.00 67.69 130 LEU A CA 1
ATOM 1006 C C . LEU A 1 130 ? 27.403 -16.809 -4.476 1.00 67.69 130 LEU A C 1
ATOM 1008 O O . LEU A 1 130 ? 26.798 -16.051 -3.723 1.00 67.69 130 LEU A O 1
ATOM 1012 N N . SER A 1 131 ? 28.715 -17.004 -4.391 1.00 63.41 131 SER A N 1
ATOM 1013 C CA . SER A 1 131 ? 29.573 -16.174 -3.552 1.00 63.41 131 SER A CA 1
ATOM 1014 C C . SER A 1 131 ? 29.576 -14.762 -4.150 1.00 63.41 131 SER A C 1
ATOM 1016 O O . SER A 1 131 ? 30.169 -14.566 -5.208 1.00 63.41 131 SER A O 1
ATOM 1018 N N . ASP A 1 132 ? 28.911 -13.792 -3.506 1.00 58.06 132 ASP A N 1
ATOM 1019 C CA . ASP A 1 132 ? 28.887 -12.369 -3.925 1.00 58.06 132 ASP A CA 1
ATOM 1020 C C . ASP A 1 132 ? 30.321 -11.817 -4.135 1.00 58.06 132 ASP A C 1
ATOM 1022 O O . ASP A 1 132 ? 30.563 -10.949 -4.972 1.00 58.06 132 ASP A O 1
ATOM 1026 N N . ASP A 1 133 ? 31.313 -12.399 -3.453 1.00 63.06 133 ASP A N 1
ATOM 1027 C CA . ASP A 1 133 ? 32.733 -12.072 -3.597 1.00 63.06 133 ASP A CA 1
ATOM 1028 C C . ASP A 1 133 ? 33.393 -12.594 -4.889 1.00 63.06 133 ASP A C 1
ATOM 1030 O O . ASP A 1 133 ? 34.474 -12.128 -5.263 1.00 63.06 133 ASP A O 1
ATOM 1034 N N . ALA A 1 134 ? 32.807 -13.589 -5.561 1.00 66.88 134 ALA A N 1
ATOM 1035 C CA . ALA A 1 134 ? 33.415 -14.219 -6.730 1.00 66.88 134 ALA A CA 1
ATOM 1036 C C . ALA A 1 134 ? 33.485 -13.258 -7.924 1.00 66.88 134 ALA A C 1
ATOM 1038 O O . ALA A 1 134 ? 34.502 -13.248 -8.618 1.00 66.88 134 ALA A O 1
ATOM 1039 N N . CYS A 1 135 ? 32.468 -12.405 -8.119 1.00 72.12 135 CYS A N 1
ATOM 1040 C CA . CYS A 1 135 ? 32.447 -11.409 -9.198 1.00 72.12 135 CYS A CA 1
ATOM 1041 C C . CYS A 1 135 ? 33.652 -10.478 -9.119 1.00 72.12 135 CYS A C 1
ATOM 1043 O O . CYS A 1 135 ? 34.435 -10.368 -10.057 1.00 72.12 135 CYS A O 1
ATOM 1045 N N . ARG A 1 136 ? 33.842 -9.871 -7.941 1.00 73.50 136 ARG A N 1
ATOM 1046 C CA . ARG A 1 136 ? 34.888 -8.872 -7.696 1.00 73.50 136 ARG A CA 1
ATOM 1047 C C . ARG A 1 136 ? 36.296 -9.468 -7.719 1.00 73.50 136 ARG A C 1
ATOM 1049 O O . ARG A 1 136 ? 37.260 -8.745 -7.946 1.00 73.50 136 ARG A O 1
ATOM 1056 N N . ARG A 1 137 ? 36.431 -10.774 -7.462 1.00 71.25 137 ARG A N 1
ATOM 1057 C CA . ARG A 1 137 ? 37.716 -11.493 -7.504 1.00 71.25 137 ARG A CA 1
ATOM 1058 C C . ARG A 1 137 ? 38.044 -12.060 -8.885 1.00 71.25 137 ARG A C 1
ATOM 1060 O O . ARG A 1 137 ? 39.203 -12.401 -9.125 1.00 71.25 137 ARG A O 1
ATOM 1067 N N . SER A 1 138 ? 37.063 -12.186 -9.777 1.00 70.69 138 SER A N 1
ATOM 1068 C CA . SER A 1 138 ? 37.296 -12.720 -11.116 1.00 70.69 138 SER A CA 1
ATOM 1069 C C . SER A 1 138 ? 37.942 -11.679 -12.020 1.00 70.69 138 SER A C 1
ATOM 1071 O O . SER A 1 138 ? 37.538 -10.521 -12.057 1.00 70.69 138 SER A O 1
ATOM 1073 N N . LYS A 1 139 ? 38.934 -12.111 -12.804 1.00 69.31 139 LYS A N 1
ATOM 1074 C CA . LYS A 1 139 ? 39.492 -11.299 -13.896 1.00 69.31 139 LYS A CA 1
ATOM 1075 C C . LYS A 1 139 ? 38.548 -11.208 -15.095 1.00 69.31 139 LYS A C 1
ATOM 1077 O O . LYS A 1 139 ? 38.699 -10.303 -15.907 1.00 69.31 139 LYS A O 1
ATOM 1082 N N . ASP A 1 140 ? 37.606 -12.142 -15.193 1.00 72.06 140 ASP A N 1
ATOM 1083 C CA . ASP A 1 140 ? 36.532 -12.138 -16.180 1.00 72.06 140 ASP A CA 1
ATOM 1084 C C . ASP A 1 140 ? 35.214 -12.530 -15.488 1.00 72.06 140 ASP A C 1
ATOM 1086 O O . ASP A 1 140 ? 34.911 -13.719 -15.320 1.00 72.06 140 ASP A O 1
ATOM 1090 N N . PRO A 1 141 ? 34.456 -11.542 -14.983 1.00 66.69 141 PRO A N 1
ATOM 1091 C CA . PRO A 1 141 ? 33.186 -11.780 -14.300 1.00 66.69 141 PRO A CA 1
ATOM 1092 C C . PRO A 1 141 ? 32.120 -12.416 -15.202 1.00 66.69 141 PRO A C 1
ATOM 1094 O O . PRO A 1 141 ? 31.243 -13.122 -14.707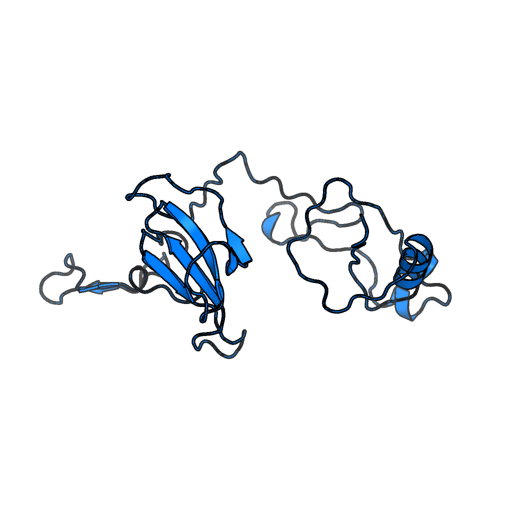 1.00 66.69 141 PRO A O 1
ATOM 1097 N N . SER A 1 142 ? 32.252 -12.275 -16.524 1.00 64.62 142 SER A N 1
ATOM 1098 C CA . SER A 1 142 ? 31.326 -12.808 -17.533 1.00 64.62 142 SER A CA 1
ATOM 1099 C C . SER A 1 142 ? 31.199 -14.338 -17.509 1.00 64.62 142 SER A C 1
ATOM 1101 O O . SER A 1 142 ? 30.243 -14.885 -18.046 1.00 64.62 142 SER A O 1
ATOM 1103 N N . ILE A 1 143 ? 32.153 -15.043 -16.891 1.00 65.25 143 ILE A N 1
ATOM 1104 C CA . ILE A 1 143 ? 32.156 -16.510 -16.759 1.00 65.25 143 ILE A CA 1
ATOM 1105 C C . ILE A 1 143 ? 31.288 -16.972 -15.571 1.00 65.25 143 ILE A C 1
ATOM 1107 O O . ILE A 1 143 ? 30.847 -18.119 -15.525 1.00 65.25 143 ILE A O 1
ATOM 1111 N N . LEU A 1 144 ? 31.033 -16.092 -14.597 1.00 66.44 144 LEU A N 1
ATOM 1112 C CA . LEU A 1 144 ? 30.326 -16.418 -13.351 1.00 66.44 144 LEU A CA 1
ATOM 1113 C C . LEU A 1 144 ? 28.807 -16.254 -13.450 1.00 66.44 144 LEU A C 1
ATOM 1115 O O . LEU A 1 144 ? 28.066 -16.804 -12.631 1.00 66.44 144 LEU A O 1
ATOM 1119 N N . TYR A 1 145 ? 28.342 -15.495 -14.438 1.00 68.25 145 TYR A N 1
ATOM 1120 C CA . TYR A 1 145 ? 26.943 -15.134 -14.602 1.00 68.25 145 TYR A CA 1
ATOM 1121 C C . TYR A 1 145 ? 26.497 -15.432 -16.027 1.00 68.25 145 TYR A C 1
ATOM 1123 O O . TYR A 1 145 ? 27.188 -15.113 -16.988 1.00 68.25 145 TYR A O 1
ATOM 1131 N N . SER A 1 146 ? 25.312 -16.016 -16.166 1.00 70.19 146 SER A N 1
ATOM 1132 C CA . SER A 1 146 ? 24.597 -16.071 -17.434 1.00 70.19 146 SER A CA 1
ATOM 1133 C C . SER A 1 146 ? 23.361 -15.186 -17.340 1.00 70.19 146 SER A C 1
ATOM 1135 O O . SER A 1 146 ? 22.621 -15.224 -16.352 1.00 70.19 146 SER A O 1
ATOM 1137 N N . ILE A 1 147 ? 23.150 -14.365 -18.366 1.00 72.19 147 ILE A N 1
ATOM 1138 C CA . ILE A 1 147 ? 21.913 -13.604 -18.524 1.00 72.19 147 ILE A CA 1
ATOM 1139 C C . ILE A 1 147 ? 20.906 -14.532 -19.196 1.00 72.19 147 ILE A C 1
ATOM 1141 O O . ILE A 1 147 ? 21.161 -15.046 -20.286 1.00 72.19 147 ILE A O 1
ATOM 1145 N N . VAL A 1 148 ? 19.771 -14.757 -18.539 1.00 76.31 148 VAL A N 1
ATOM 1146 C CA . VAL A 1 148 ? 18.665 -15.550 -19.080 1.00 76.31 148 VAL A CA 1
ATOM 1147 C C . VAL A 1 148 ? 17.496 -14.602 -19.344 1.00 76.31 148 VAL A C 1
ATOM 1149 O O . VAL A 1 148 ? 17.037 -13.956 -18.399 1.00 76.31 148 VAL A O 1
ATOM 1152 N N . PRO A 1 149 ? 17.016 -14.480 -20.595 1.00 70.62 149 PRO A N 1
ATOM 1153 C CA . PRO A 1 149 ? 15.849 -13.662 -20.884 1.00 70.62 149 PRO A CA 1
ATOM 1154 C C . PRO A 1 149 ? 14.602 -14.295 -20.259 1.00 70.62 149 PRO A C 1
ATOM 1156 O O . PRO A 1 149 ? 14.382 -15.501 -20.366 1.00 70.62 149 PRO A O 1
ATOM 1159 N N . LEU A 1 150 ? 13.784 -13.468 -19.614 1.00 73.62 150 LEU A N 1
ATOM 1160 C CA . LEU A 1 150 ? 12.463 -13.847 -19.124 1.00 73.62 150 LEU A CA 1
ATOM 1161 C C . LEU A 1 150 ? 11.420 -13.212 -20.037 1.00 73.62 150 LEU A C 1
ATOM 1163 O O . LEU A 1 150 ? 11.280 -11.991 -20.086 1.00 73.62 150 LEU A O 1
ATOM 1167 N N . GLU A 1 151 ? 10.717 -14.048 -20.791 1.00 74.19 151 GLU A N 1
ATOM 1168 C CA . GLU A 1 151 ? 9.643 -13.604 -21.674 1.00 74.19 151 GLU A CA 1
ATOM 1169 C C . GLU A 1 151 ? 8.372 -13.280 -20.876 1.00 74.19 151 GLU A C 1
ATOM 1171 O O . GLU A 1 151 ? 8.139 -13.833 -19.800 1.00 74.19 151 GLU A O 1
ATOM 1176 N N . ASN A 1 152 ? 7.525 -12.403 -21.426 1.00 63.22 152 ASN A N 1
ATOM 1177 C CA . ASN A 1 152 ? 6.215 -12.036 -20.865 1.00 63.22 152 ASN A CA 1
ATOM 1178 C C . ASN A 1 152 ? 6.259 -11.425 -19.452 1.00 63.22 152 ASN A C 1
ATOM 1180 O O . ASN A 1 152 ? 5.286 -11.511 -18.701 1.00 63.22 152 ASN A O 1
ATOM 1184 N N . MET A 1 153 ? 7.376 -10.796 -19.084 1.00 62.53 153 MET A N 1
ATOM 1185 C CA . MET A 1 153 ? 7.528 -10.107 -17.807 1.00 62.53 153 MET A CA 1
ATOM 1186 C C . MET A 1 153 ? 7.084 -8.643 -17.919 1.00 62.53 153 MET A C 1
ATOM 1188 O O . MET A 1 153 ? 7.515 -7.924 -18.819 1.00 62.53 153 MET A O 1
ATOM 1192 N N . TRP A 1 154 ? 6.226 -8.208 -16.994 1.00 51.75 154 TRP A N 1
ATOM 1193 C CA . TRP A 1 154 ? 5.749 -6.829 -16.891 1.00 51.75 154 TRP A CA 1
ATOM 1194 C C . TRP A 1 154 ? 6.513 -6.156 -15.755 1.00 51.75 154 TRP A C 1
ATOM 1196 O O . TRP A 1 154 ? 6.505 -6.645 -14.624 1.00 51.75 154 TRP A O 1
ATOM 1206 N N . TRP A 1 155 ? 7.209 -5.067 -16.058 1.00 60.22 155 TRP A N 1
ATOM 1207 C CA . TRP A 1 155 ? 7.999 -4.336 -15.074 1.00 60.22 155 TRP A CA 1
ATOM 1208 C C . TRP A 1 155 ? 7.145 -3.233 -14.454 1.00 60.22 155 TRP A C 1
ATOM 1210 O O . TRP A 1 155 ? 6.531 -2.451 -15.175 1.00 60.22 155 TRP A O 1
ATOM 1220 N N . THR A 1 156 ? 7.090 -3.187 -13.125 1.00 45.75 156 THR A N 1
ATOM 1221 C CA . THR A 1 156 ? 6.271 -2.219 -12.377 1.00 45.75 156 THR A CA 1
ATOM 1222 C C . THR A 1 156 ? 7.068 -1.021 -11.864 1.00 45.75 156 THR A C 1
ATOM 1224 O O . THR A 1 156 ? 6.469 -0.064 -11.384 1.00 45.75 156 THR A O 1
ATOM 1227 N N . ASP A 1 157 ? 8.399 -1.058 -11.972 1.00 58.19 157 ASP A N 1
ATOM 1228 C CA . ASP A 1 157 ? 9.290 -0.036 -11.422 1.00 58.19 157 ASP A CA 1
ATOM 1229 C C . ASP A 1 157 ? 9.875 0.849 -12.530 1.00 58.19 157 ASP A C 1
ATOM 1231 O O . ASP A 1 157 ? 10.259 0.369 -13.600 1.00 58.19 157 ASP A O 1
ATOM 1235 N N . TYR A 1 158 ? 9.984 2.151 -12.256 1.00 56.06 158 TYR A N 1
ATOM 1236 C CA . TYR A 1 158 ? 10.675 3.093 -13.134 1.00 56.06 158 TYR A CA 1
ATOM 1237 C C . TYR A 1 158 ? 12.198 2.970 -12.952 1.00 56.06 158 TYR A C 1
ATOM 1239 O O . TYR A 1 158 ? 12.675 2.980 -11.813 1.00 56.06 158 TYR A O 1
ATOM 1247 N N . PRO A 1 159 ? 12.987 2.887 -14.039 1.00 63.53 159 PRO A N 1
ATOM 1248 C CA . PRO A 1 159 ? 14.437 2.767 -13.945 1.00 63.53 159 PRO A CA 1
ATOM 1249 C C . PRO A 1 159 ? 15.057 4.021 -13.317 1.00 63.53 159 PRO A C 1
ATOM 1251 O O . PRO A 1 159 ? 14.713 5.146 -13.675 1.00 63.53 159 PRO A O 1
ATOM 1254 N N . TYR A 1 160 ? 16.024 3.828 -12.416 1.00 61.41 160 TYR A N 1
ATOM 1255 C CA . TYR A 1 160 ? 16.756 4.932 -11.781 1.00 61.41 160 TYR A CA 1
ATOM 1256 C C . TYR A 1 160 ? 17.606 5.743 -12.774 1.00 61.41 160 TYR A C 1
ATOM 1258 O O . TYR A 1 160 ? 17.832 6.933 -12.561 1.00 61.41 160 TYR A O 1
ATOM 1266 N N . LEU A 1 161 ? 18.087 5.109 -13.850 1.00 63.88 161 LEU A N 1
ATOM 1267 C CA . LEU A 1 161 ? 18.893 5.730 -14.898 1.00 63.88 161 LEU A CA 1
ATOM 1268 C C . LEU A 1 161 ? 18.629 5.032 -16.236 1.00 63.88 161 LEU A C 1
ATOM 1270 O O . LEU A 1 161 ? 18.597 3.806 -16.302 1.00 63.88 161 LEU A O 1
ATOM 1274 N N . VAL A 1 162 ? 18.476 5.814 -17.306 1.00 73.19 162 VAL A N 1
ATOM 1275 C CA . VAL A 1 162 ? 18.282 5.302 -18.669 1.00 73.19 162 VAL A CA 1
ATOM 1276 C C . VAL A 1 162 ? 19.425 5.793 -19.543 1.00 73.19 162 VAL A C 1
ATOM 1278 O O . VAL A 1 162 ? 19.591 6.996 -19.743 1.00 73.19 162 VAL A O 1
ATOM 1281 N N . VAL A 1 163 ? 20.209 4.854 -20.071 1.00 77.25 163 VAL A N 1
ATOM 1282 C CA . VAL A 1 163 ? 21.311 5.139 -20.994 1.00 77.25 163 VAL A CA 1
ATOM 1283 C C . VAL A 1 163 ? 20.997 4.486 -22.342 1.00 77.25 163 VAL A C 1
ATOM 1285 O O . VAL A 1 163 ? 20.789 3.274 -22.386 1.00 77.25 163 VAL A O 1
ATOM 1288 N N . PRO A 1 164 ? 20.946 5.252 -23.447 1.00 78.50 164 PRO A N 1
ATOM 1289 C CA . PRO A 1 164 ? 20.668 4.695 -24.763 1.00 78.50 164 PRO A CA 1
ATOM 1290 C C . PRO A 1 164 ? 21.853 3.859 -25.257 1.00 78.50 164 PRO A C 1
ATOM 1292 O O . PRO A 1 164 ? 22.960 4.369 -25.411 1.00 78.50 164 PRO A O 1
ATOM 1295 N N . MET A 1 165 ? 21.602 2.583 -25.539 1.00 80.31 165 MET A N 1
ATOM 1296 C CA . MET A 1 165 ? 22.580 1.637 -26.076 1.00 80.31 165 MET A CA 1
ATOM 1297 C C . MET A 1 165 ? 21.878 0.510 -26.840 1.00 80.31 165 MET A C 1
ATOM 1299 O O . MET A 1 165 ? 20.660 0.357 -26.739 1.00 80.31 165 MET A O 1
ATOM 1303 N N . GLU A 1 166 ? 22.641 -0.265 -27.607 1.00 85.56 166 GLU A N 1
ATOM 1304 C CA . GLU A 1 166 ? 22.142 -1.479 -28.253 1.00 85.56 166 GLU A CA 1
ATOM 1305 C C . GLU A 1 166 ? 21.996 -2.614 -27.232 1.00 85.56 166 GLU A C 1
ATOM 1307 O O . GLU A 1 166 ? 22.780 -2.733 -26.287 1.00 85.56 166 GLU A O 1
ATOM 1312 N N . LYS A 1 167 ? 21.011 -3.490 -27.445 1.00 79.25 167 LYS A N 1
ATOM 1313 C CA . LYS A 1 167 ? 20.688 -4.601 -26.534 1.00 79.25 167 LYS A CA 1
ATOM 1314 C C . LYS A 1 167 ? 21.881 -5.520 -26.250 1.00 79.25 167 LYS A C 1
ATOM 1316 O O . LYS A 1 167 ? 22.045 -6.014 -25.136 1.00 79.25 167 LYS A O 1
ATOM 1321 N N . GLU A 1 168 ? 22.722 -5.755 -27.252 1.00 82.38 168 GLU A N 1
ATOM 1322 C CA . GLU A 1 168 ? 23.899 -6.614 -27.107 1.00 82.38 168 GLU A CA 1
ATOM 1323 C C . GLU A 1 168 ? 24.994 -5.956 -26.254 1.00 82.38 168 GLU A C 1
ATOM 1325 O O . GLU A 1 168 ? 25.598 -6.606 -25.397 1.00 82.38 168 GLU A O 1
ATOM 1330 N N . ASP A 1 169 ? 25.219 -4.657 -26.450 1.00 83.19 169 ASP A N 1
ATOM 1331 C CA . ASP A 1 169 ? 26.195 -3.885 -25.679 1.00 83.19 169 ASP A CA 1
ATOM 1332 C C . ASP A 1 169 ? 25.744 -3.714 -24.231 1.00 83.19 169 ASP A C 1
ATOM 1334 O O . ASP A 1 169 ? 26.552 -3.825 -23.307 1.00 83.19 169 ASP A O 1
ATOM 1338 N N . CYS A 1 170 ? 24.438 -3.558 -24.030 1.00 80.25 170 CYS A N 1
ATOM 1339 C CA . CYS A 1 170 ? 23.807 -3.612 -22.723 1.00 80.25 170 CYS A CA 1
ATOM 1340 C C . CYS A 1 170 ? 24.096 -4.932 -21.995 1.00 80.25 170 CYS A C 1
ATOM 1342 O O . CYS A 1 170 ? 24.614 -4.919 -20.876 1.00 80.25 170 CYS A O 1
ATOM 1344 N N . GLY A 1 171 ? 23.830 -6.076 -22.638 1.00 78.62 171 GLY A N 1
ATOM 1345 C CA . GLY A 1 171 ? 24.088 -7.387 -22.039 1.00 78.62 171 GLY A CA 1
ATOM 1346 C C . GLY A 1 171 ? 25.558 -7.567 -21.641 1.00 78.62 171 GLY A C 1
ATOM 1347 O O . GLY A 1 171 ? 25.857 -8.074 -20.561 1.00 78.62 171 GLY A O 1
ATOM 1348 N N . LYS A 1 172 ? 26.488 -7.080 -22.473 1.00 81.25 172 LYS A N 1
ATOM 1349 C CA . LYS A 1 172 ? 27.931 -7.093 -22.175 1.00 81.25 172 LYS A CA 1
ATOM 1350 C C . LYS A 1 172 ? 28.318 -6.151 -21.034 1.00 81.25 172 LYS A C 1
ATOM 1352 O O . LYS A 1 172 ? 29.257 -6.464 -20.305 1.00 81.25 172 LYS A O 1
ATOM 1357 N N . SER A 1 173 ? 27.645 -5.008 -20.900 1.00 81.06 173 SER A N 1
ATOM 1358 C CA . SER A 1 173 ? 27.862 -4.067 -19.796 1.00 81.06 173 SER A CA 1
ATOM 1359 C C . SER A 1 173 ? 27.456 -4.697 -18.465 1.00 81.06 173 SER A C 1
ATOM 1361 O O . SER A 1 173 ? 28.253 -4.708 -17.531 1.00 81.06 173 SER A O 1
ATOM 1363 N N . CYS A 1 174 ? 26.280 -5.327 -18.423 1.00 76.31 174 CYS A N 1
ATOM 1364 C CA . CYS A 1 174 ? 25.754 -5.993 -17.231 1.00 76.31 174 CYS A CA 1
ATOM 1365 C C . CYS A 1 174 ? 26.681 -7.115 -16.732 1.00 76.31 174 CYS A C 1
ATOM 1367 O O . CYS A 1 174 ? 26.969 -7.205 -15.546 1.00 76.31 174 CYS A O 1
ATOM 1369 N N . LEU A 1 175 ? 27.239 -7.935 -17.633 1.00 77.12 175 LEU A N 1
ATOM 1370 C CA . LEU A 1 175 ? 28.165 -9.015 -17.253 1.00 77.12 175 LEU A CA 1
ATOM 1371 C C . LEU A 1 175 ? 29.475 -8.531 -16.612 1.00 77.12 175 LEU A C 1
ATOM 1373 O O . LEU A 1 175 ? 30.183 -9.331 -16.000 1.00 77.12 175 LEU A O 1
ATOM 1377 N N . LYS A 1 176 ? 29.822 -7.252 -16.776 1.00 75.50 176 LYS A N 1
ATOM 1378 C CA . LYS A 1 176 ? 31.030 -6.645 -16.205 1.00 75.50 176 LYS A CA 1
ATOM 1379 C C . LYS A 1 176 ? 30.754 -5.881 -14.914 1.00 75.50 176 LYS A C 1
ATOM 1381 O O . LYS A 1 176 ? 31.708 -5.592 -14.192 1.00 75.50 176 LYS A O 1
ATOM 1386 N N . ASP A 1 177 ? 29.496 -5.551 -14.640 1.00 74.81 177 ASP A N 1
ATOM 1387 C CA . ASP A 1 177 ? 29.096 -4.818 -13.449 1.00 74.81 177 ASP A CA 1
ATOM 1388 C C . ASP A 1 177 ? 28.724 -5.796 -12.327 1.00 74.81 177 ASP A C 1
ATOM 1390 O O . ASP A 1 177 ? 27.778 -6.575 -12.422 1.00 74.81 177 ASP A O 1
ATOM 1394 N N . CYS A 1 178 ? 29.508 -5.776 -11.251 1.00 72.06 178 CYS A N 1
ATOM 1395 C CA . CYS A 1 178 ? 29.293 -6.641 -10.095 1.00 72.06 178 CYS A CA 1
ATOM 1396 C C . CYS A 1 178 ? 28.259 -6.094 -9.100 1.00 72.06 178 CYS A C 1
ATOM 1398 O O . CYS A 1 178 ? 27.906 -6.805 -8.156 1.00 72.06 178 CYS A O 1
ATOM 1400 N N . ASP A 1 179 ? 27.810 -4.850 -9.273 1.00 69.94 179 ASP A N 1
ATOM 1401 C CA . ASP A 1 179 ? 26.835 -4.197 -8.402 1.00 69.94 179 ASP A CA 1
ATOM 1402 C C . ASP A 1 179 ? 25.415 -4.209 -9.016 1.00 69.94 179 ASP A C 1
ATOM 1404 O O . ASP A 1 179 ? 24.424 -4.125 -8.280 1.00 69.94 179 ASP A O 1
ATOM 1408 N N . GLU A 1 180 ? 25.280 -4.409 -10.333 1.00 60.97 180 GLU A N 1
ATOM 1409 C CA . GLU A 1 180 ? 23.987 -4.548 -11.017 1.00 60.97 180 GLU A CA 1
ATOM 1410 C C . GLU A 1 180 ? 23.360 -5.942 -10.825 1.00 60.97 180 GLU A C 1
ATOM 1412 O O . GLU A 1 180 ? 23.910 -6.969 -11.219 1.00 60.97 180 GLU A O 1
ATOM 1417 N N . ARG A 1 181 ? 22.149 -5.998 -10.244 1.00 56.22 181 ARG A N 1
ATOM 1418 C CA . ARG A 1 181 ? 21.417 -7.266 -10.024 1.00 56.22 181 ARG A CA 1
ATOM 1419 C C . ARG A 1 181 ? 20.238 -7.505 -10.988 1.00 56.22 181 ARG A C 1
ATOM 1421 O O . ARG A 1 181 ? 19.750 -8.635 -11.019 1.00 56.22 181 ARG A O 1
ATOM 1428 N N . ARG A 1 182 ? 19.768 -6.502 -11.758 1.00 53.06 182 ARG A N 1
ATOM 1429 C CA . ARG A 1 182 ? 18.688 -6.591 -12.785 1.00 53.06 182 ARG A CA 1
ATOM 1430 C C . ARG A 1 182 ? 18.779 -5.444 -13.816 1.00 53.06 182 ARG A C 1
ATOM 1432 O O . ARG A 1 182 ? 19.143 -4.344 -13.421 1.00 53.06 182 ARG A O 1
ATOM 1439 N N . TYR A 1 183 ? 18.385 -5.676 -15.080 1.00 59.72 183 TYR A N 1
ATOM 1440 C CA . TYR A 1 183 ? 18.338 -4.651 -16.147 1.00 59.72 183 TYR A CA 1
ATOM 1441 C C . TYR A 1 183 ? 17.045 -4.708 -16.992 1.00 59.72 183 TYR A C 1
ATOM 1443 O O . TYR A 1 183 ? 16.423 -5.767 -17.098 1.00 59.72 183 TYR A O 1
ATOM 1451 N N . HIS A 1 184 ? 16.678 -3.577 -17.618 1.00 53.22 184 HIS A N 1
ATOM 1452 C CA . HIS A 1 184 ? 15.487 -3.382 -18.459 1.00 53.22 184 HIS A CA 1
ATOM 1453 C C . HIS A 1 184 ? 15.818 -2.803 -19.844 1.00 53.22 184 HIS A C 1
ATOM 1455 O O . HIS A 1 184 ? 16.384 -1.717 -19.942 1.00 53.22 184 HIS A O 1
ATOM 1461 N N . ASP A 1 185 ? 15.369 -3.461 -20.913 1.00 45.62 185 ASP A N 1
ATOM 1462 C CA . ASP A 1 185 ? 15.290 -2.843 -22.243 1.00 45.62 185 ASP A CA 1
ATOM 1463 C C . ASP A 1 185 ? 14.006 -2.001 -22.325 1.00 45.62 185 ASP A C 1
ATOM 1465 O O . ASP A 1 185 ? 12.926 -2.481 -21.983 1.00 45.62 185 ASP A O 1
ATOM 1469 N N . THR A 1 186 ? 14.125 -0.733 -22.721 1.00 44.62 186 THR A N 1
ATOM 1470 C CA . THR A 1 186 ? 12.993 0.210 -22.815 1.00 44.62 186 THR A CA 1
ATOM 1471 C C . THR A 1 186 ? 12.671 0.610 -24.253 1.00 44.62 186 THR A C 1
ATOM 1473 O O . THR A 1 186 ? 11.820 1.477 -24.463 1.00 44.62 186 THR A O 1
ATOM 1476 N N . ARG A 1 187 ? 13.319 0.002 -25.259 1.00 39.12 187 ARG A N 1
ATOM 1477 C CA . ARG A 1 187 ? 12.969 0.242 -26.665 1.00 39.12 187 ARG A CA 1
ATOM 1478 C C . ARG A 1 187 ? 11.964 -0.809 -27.171 1.00 39.12 187 ARG A C 1
ATOM 1480 O O . ARG A 1 187 ? 12.139 -1.985 -26.859 1.00 39.12 187 ARG A O 1
ATOM 1487 N N . PRO A 1 188 ? 10.913 -0.391 -27.906 1.00 38.16 188 PRO A N 1
ATOM 1488 C CA . PRO A 1 188 ? 9.965 -1.303 -28.547 1.00 38.16 188 PRO A CA 1
ATOM 1489 C C . PRO A 1 188 ? 10.601 -2.123 -29.675 1.00 38.16 188 PRO A C 1
ATOM 1491 O O . PRO A 1 188 ? 11.574 -1.632 -30.296 1.00 38.16 188 PRO A O 1
#

Secondary structure (DSSP, 8-state):
--TTS--EEE-SS-TTSEEEEGGGS--S-PPTT-EEPTT-EEEEESSSS--SEEEEEEEE-TTS-EEEEETT--SSGGG-SEE-S-TTS-TT--EE--SS-SSS-----PPTT-EES-TT-GGG-EE--S-HHHHHH-S-GGGT------TTPPP-S--S------HHHHHHHHTT-SS---------

Nearest PDB structures (foldseek):
  7d5s-assembly1_B8  TM=3.306E-01  e=1.918E-01  Saccharomyces cerevisiae S288C
  7xay-assembly1_B  TM=3.829E-01  e=1.964E+00  Saccharomyces cerevisiae S288C
  4gq1-assembly1_A  TM=2.985E-01  e=9.044E-01  Schizosaccharomyces pombe

Mean predicted aligned error: 15.92 Å

Foldseek 3Di:
DDPQPKDWDADPVDNVHTPDICLVPEEQDDTAVRKAAAQDKYFHACDPVGRPGHQKMWGCHQQRKIFIAGPPDPPDPVRTLDIPPRGNPHRGHIDHPDPDPPDDDPPQDADPQWDAPDPVDCVSDTDHPDDLVVCVVDPQLLVVDDDDDDPPDDDSDDDPDDDDDDPVVVRVVQSNDSVDPDDDDPDD

Solvent-accessible surface area (backbone atoms only — not comparable to full-atom values): 12067 Å² total; per-residue (Å²): 113,47,96,64,70,41,44,64,44,56,38,92,93,40,79,86,43,73,76,45,51,46,61,86,61,56,45,66,64,88,47,60,84,35,62,43,41,58,74,38,53,35,39,31,45,65,46,97,88,41,78,51,83,34,62,37,32,40,36,28,36,69,46,33,24,45,36,32,32,45,71,88,44,88,83,47,78,89,51,43,80,45,65,70,80,36,68,73,66,36,85,80,42,62,52,65,55,57,96,64,62,91,55,81,74,79,77,74,71,60,58,91,84,39,43,58,74,31,83,92,46,54,88,72,38,60,44,61,99,62,68,80,64,51,44,80,70,40,95,61,32,56,82,82,55,81,91,75,90,72,80,96,69,84,82,90,73,83,76,94,73,87,78,96,70,54,74,68,59,47,56,57,50,52,43,70,40,81,84,66,89,80,90,81,89,86,75,135

pLDDT: mean 78.45, std 14.1, range [38.16, 95.19]

Radius of gyration: 22.61 Å; Cα contacts (8 Å, |Δi|>4): 242; chains: 1; bounding box: 60×42×60 Å